Protein 9DT9 (pdb70)

Solvent-accessible surface area: 13274 Å² total; per-residue (Å²): 122,40,70,90,116,14,4,101,36,0,83,77,1,11,20,67,0,36,9,44,21,50,84,112,42,14,119,71,0,91,67,37,12,89,119,0,56,139,104,46,148,158,12,170,22,16,116,75,7,52,87,22,8,84,56,0,47,1,25,28,24,7,116,91,0,43,96,22,0,88,90,9,45,118,105,59,108,86,130,44,0,31,121,62,4,130,93,11,27,88,96,0,108,105,31,30,12,95,63,0,16,141,28,0,69,69,37,22,146,126,57,146,103,43,72,107,115,31,27,84,30,0,87,105,2,11,17,99,0,38,9,41,24,54,78,120,42,10,102,81,0,69,56,28,8,88,124,0,56,147,109,46,146,161,7,172,19,8,105,76,7,44,139,20,9,95,43,0,48,0,21,32,24,6,139,92,0,43,104,24,0,85,95,11,43,117,102,56,108,85,133,41,0,30,128,68,4,128,95,12,24,93,95,0,110,109,29,44,9,104,35,0,19,122,25,0,74,67,39,21,148,127,55,143

Structure (mmCIF, N/CA/C/O backbone):
data_9DT9
#
_entry.id   9DT9
#
_cell.length_a   41.467
_cell.length_b   60.459
_cell.length_c   51.880
_cell.angle_alpha   90.000
_cell.angle_beta   94.090
_cell.angle_gamma   90.000
#
_symmetry.space_group_name_H-M   'P 1 21 1'
#
loop_
_entity.id
_entity.type
_entity.pdbx_description
1 polymer 231_C2_TrkA
2 water water
#
loop_
_atom_site.group_PDB
_atom_site.id
_atom_site.type_symbol
_atom_site.label_atom_id
_atom_site.label_alt_id
_atom_site.label_comp_id
_atom_site.label_asym_id
_atom_site.label_entity_id
_atom_site.label_seq_id
_atom_site.pdbx_PDB_ins_code
_atom_site.Cartn_x
_atom_site.Cartn_y
_atom_site.Cartn_z
_atom_site.occupancy
_atom_site.B_iso_or_equiv
_atom_site.auth_seq_id
_atom_site.auth_comp_id
_atom_site.auth_asym_id
_atom_site.auth_atom_id
_atom_site.pdbx_PDB_model_num
ATOM 1 N N . SER A 1 2 ? 18.61448 10.99466 -12.51465 0.963 74.75227 1 SER A N 1
ATOM 2 C CA . SER A 1 2 ? 19.54494 11.49256 -11.50694 0.963 70.99090 1 SER A CA 1
ATOM 3 C C . SER A 1 2 ? 18.81838 12.01742 -10.27385 0.963 70.26858 1 SER A C 1
ATOM 4 O O . SER A 1 2 ? 18.89231 11.42461 -9.19814 0.963 65.48087 1 SER A O 1
ATOM 7 N N . GLY A 1 3 ? 18.11975 13.14191 -10.43904 1.000 65.28912 2 GLY A N 1
ATOM 8 C CA . GLY A 1 3 ? 17.48093 13.77778 -9.30058 1.000 54.88691 2 GLY A CA 1
ATOM 9 C C . GLY A 1 3 ? 16.36928 12.94671 -8.69278 1.000 55.28646 2 GLY A C 1
ATOM 10 O O . GLY A 1 3 ? 16.11844 13.02605 -7.48674 1.000 50.33469 2 GLY A O 1
ATOM 11 N N . LYS A 1 4 ? 15.69283 12.13425 -9.50879 1.000 54.75953 3 LYS A N 1
ATOM 12 C CA . LYS A 1 4 ? 14.56365 11.36344 -8.99843 1.000 54.28255 3 LYS A CA 1
ATOM 13 C C . LYS A 1 4 ? 15.03371 10.21058 -8.12321 1.000 49.47678 3 LYS A C 1
ATOM 14 O O . LYS A 1 4 ? 14.41797 9.91816 -7.09237 1.000 43.76197 3 LYS A O 1
ATOM 20 N N . GLU A 1 5 ? 16.12408 9.54730 -8.51111 0.831 51.93381 4 GLU A N 1
ATOM 21 C CA . GLU A 1 5 ? 16.63027 8.44520 -7.70201 0.831 44.37437 4 GLU A CA 1
ATOM 22 C C . GLU A 1 5 ? 17.23587 8.93721 -6.39453 0.831 42.32455 4 GLU A C 1
ATOM 23 O O . GLU A 1 5 ? 17.18458 8.22703 -5.38432 0.831 39.27451 4 GLU A O 1
ATOM 29 N N . GLU A 1 6 ? 17.80922 10.14245 -6.38785 1.000 48.76626 5 GLU A N 1
ATOM 30 C CA . GLU A 1 6 ? 18.35844 10.68225 -5.14884 1.000 46.50704 5 GLU A CA 1
ATOM 31 C C . GLU A 1 6 ? 17.26401 10.95152 -4.12595 1.000 40.70393 5 GLU A C 1
ATOM 32 O O . GLU A 1 6 ? 17.50427 10.85449 -2.91521 1.000 39.20198 5 GLU A O 1
ATOM 38 N N . ILE A 1 7 ? 16.06275 11.29311 -4.59172 1.000 40.35677 6 ILE A N 1
ATOM 39 C CA . ILE A 1 7 ? 14.93399 11.44221 -3.68291 1.000 36.51773 6 ILE A CA 1
ATOM 40 C C . ILE A 1 7 ? 14.51027 10.08450 -3.14011 1.000 37.41708 6 ILE A C 1
ATOM 41 O O . ILE A 1 7 ? 14.18072 9.94808 -1.95596 1.000 35.77337 6 ILE A O 1
ATOM 46 N N . LYS A 1 8 ? 14.52159 9.05806 -3.99369 1.000 36.97585 7 LYS A N 1
ATOM 47 C CA . LYS A 1 8 ? 14.08951 7.73066 -3.56919 1.000 39.92770 7 LYS A CA 1
ATOM 48 C C . LYS A 1 8 ? 15.06757 7.11882 -2.57363 1.000 36.84405 7 LYS A C 1
ATOM 49 O O . LYS A 1 8 ? 14.65144 6.47275 -1.60510 1.000 34.15130 7 LYS A O 1
ATOM 55 N N . GLU A 1 9 ? 16.37097 7.31002 -2.79260 1.000 39.09027 8 GLU A N 1
ATOM 56 C CA . GLU A 1 9 ? 17.35379 6.81761 -1.83254 1.000 39.66617 8 GLU A CA 1
ATOM 57 C C . GLU A 1 9 ? 17.21483 7.52327 -0.49104 1.000 35.25279 8 GLU A C 1
ATOM 58 O O . GLU A 1 9 ? 17.34436 6.89452 0.56680 1.000 37.27960 8 GLU A O 1
ATOM 64 N N . ALA A 1 10 ? 16.94570 8.82996 -0.51435 1.000 34.93030 9 ALA A N 1
ATOM 65 C CA . ALA A 1 10 ? 16.75336 9.56498 0.72963 1.000 34.47751 9 ALA A CA 1
ATOM 66 C C . ALA A 1 10 ? 15.50103 9.10628 1.46541 1.000 32.76403 9 ALA A C 1
ATOM 67 O O . ALA A 1 10 ? 15.47984 9.09978 2.70163 1.000 34.91982 9 ALA A O 1
ATOM 69 N N . ILE A 1 11 ? 14.45368 8.72339 0.73041 1.000 36.27187 10 ILE A N 1
ATOM 70 C CA . ILE A 1 11 ? 13.24017 8.21919 1.36700 1.000 35.58234 10 ILE A CA 1
ATOM 71 C C . ILE A 1 11 ? 13.52886 6.91586 2.10132 1.000 33.29785 10 ILE A C 1
ATOM 72 O O . ILE A 1 11 ? 13.14780 6.74152 3.26494 1.000 28.43929 10 ILE A O 1
ATOM 77 N N . LYS A 1 12 ? 14.20624 5.98107 1.42916 1.000 34.76456 11 LYS A N 1
ATOM 78 C CA . LYS A 1 12 ? 14.53697 4.70528 2.05770 1.000 35.24085 11 LYS A CA 1
ATOM 79 C C . LYS A 1 12 ? 15.39913 4.90514 3.29690 1.000 39.35405 11 LYS A C 1
ATOM 80 O O . LYS A 1 12 ? 15.20128 4.23229 4.31557 1.000 36.17343 11 LYS A O 1
ATOM 86 N N . LYS A 1 13 ? 16.36311 5.82702 3.22853 1.000 35.67708 12 LYS A N 1
ATOM 87 C CA . LYS A 1 13 ? 17.25753 6.04376 4.36062 1.000 38.75067 12 LYS A CA 1
ATOM 88 C C . LYS A 1 13 ? 16.50737 6.61998 5.55633 1.000 41.51901 12 LYS A C 1
ATOM 89 O O . LYS A 1 13 ? 16.79945 6.26998 6.70572 1.000 38.90073 12 LYS A O 1
ATOM 95 N N . ALA A 1 14 ? 15.53431 7.49979 5.30801 1.000 36.31924 13 ALA A N 1
ATOM 96 C CA . ALA A 1 14 ? 14.74419 8.04772 6.40598 1.000 36.54314 13 ALA A CA 1
ATOM 97 C C . ALA A 1 14 ? 13.82503 6.99006 7.00419 1.000 36.51310 13 ALA A C 1
ATOM 98 O O . ALA A 1 14 ? 13.60248 6.96726 8.22039 1.000 31.95351 13 ALA A O 1
ATOM 100 N N . VAL A 1 15 ? 13.28347 6.10527 6.16570 1.000 39.65246 14 VAL A N 1
ATOM 101 C CA . VAL A 1 15 ? 12.42339 5.03844 6.66587 1.000 37.50622 14 VAL A CA 1
ATOM 102 C C . VAL A 1 15 ? 13.22905 4.05679 7.50855 1.000 38.13455 14 VAL A C 1
ATOM 103 O O . VAL A 1 15 ? 12.74497 3.54802 8.52745 1.000 40.62242 14 VAL A O 1
ATOM 107 N N . VAL A 1 16 ? 14.47316 3.78385 7.10692 1.000 36.99321 15 VAL A N 1
ATOM 108 C CA . VAL A 1 16 ? 15.34264 2.92768 7.90964 1.000 35.98213 15 VAL A CA 1
ATOM 109 C C . VAL A 1 16 ? 15.68674 3.60621 9.23140 1.000 36.02065 15 VAL A C 1
ATOM 110 O O . VAL A 1 16 ? 15.65739 2.97573 10.29549 1.000 35.15971 15 VAL A O 1
ATOM 114 N N . ARG A 1 17 ? 16.00433 4.90279 9.19039 1.000 33.15865 16 ARG A N 1
ATOM 115 C CA . ARG A 1 17 ? 16.35849 5.61529 10.41554 1.000 35.64982 16 ARG A CA 1
ATOM 116 C C . ARG A 1 17 ? 15.17807 5.69865 11.37747 1.000 32.19181 16 ARG A C 1
ATOM 117 O O . ARG A 1 17 ? 15.35688 5.60658 12.59829 1.000 35.00292 16 ARG A O 1
ATOM 125 N N . ALA A 1 18 ? 13.96423 5.86885 10.84721 1.000 31.54094 17 ALA A N 1
ATOM 126 C CA . ALA A 1 18 ? 12.78149 5.89801 11.70045 1.000 34.71502 17 ALA A CA 1
ATOM 127 C C . ALA A 1 18 ? 12.56409 4.56565 12.40632 1.000 33.45749 17 ALA A C 1
ATOM 128 O O . ALA A 1 18 ? 12.10463 4.54134 13.55372 1.000 28.26292 17 ALA A O 1
ATOM 130 N N . ARG A 1 19 ? 12.90216 3.45344 11.75086 1.000 35.61824 18 ARG A N 1
ATOM 131 C CA . ARG A 1 19 ? 12.67834 2.14324 12.35257 1.000 35.30467 18 ARG A CA 1
ATOM 132 C C . ARG A 1 19 ? 13.73731 1.80211 13.39603 1.000 33.53059 18 ARG A C 1
ATOM 133 O O . ARG A 1 19 ? 13.41580 1.22509 14.44140 1.000 40.07174 18 ARG A O 1
ATOM 141 N N . VAL A 1 20 ? 14.99907 2.14829 13.13869 1.000 36.04035 19 VAL A N 1
ATOM 142 C CA . VAL A 1 20 ? 16.06177 1.74282 14.05317 1.000 32.57352 19 VAL A CA 1
ATOM 143 C C . VAL A 1 20 ? 16.15589 2.68176 15.25157 1.000 34.00597 19 VAL A C 1
ATOM 144 O O . VAL A 1 20 ? 16.60024 2.26973 16.32909 1.000 37.85579 19 VAL A O 1
ATOM 148 N N . THR A 1 21 ? 15.74555 3.94013 15.10016 1.000 32.79717 20 THR A N 1
ATOM 149 C CA . THR A 1 21 ? 15.80391 4.89832 16.19705 1.000 35.58879 20 THR A CA 1
ATOM 150 C C . THR A 1 21 ? 14.47775 5.06849 16.92113 1.000 33.98668 20 THR A C 1
ATOM 151 O O . THR A 1 21 ? 14.47637 5.37607 18.11715 1.000 38.99137 20 THR A O 1
ATOM 155 N N . GLY A 1 22 ? 13.35507 4.87595 16.23249 1.000 34.03804 21 GLY A N 1
ATOM 156 C CA . GLY A 1 22 ? 12.06426 5.16905 16.81910 1.000 35.31517 21 GLY A CA 1
ATOM 157 C C . GLY A 1 22 ? 11.71788 6.63747 16.88047 1.000 37.16434 21 GLY A C 1
ATOM 158 O O . GLY A 1 22 ? 10.72391 6.99907 17.51669 1.000 37.09753 21 GLY A O 1
ATOM 159 N N . ASP A 1 23 ? 12.50738 7.49555 16.23645 1.000 41.18231 22 ASP A N 1
ATOM 160 C CA . ASP A 1 23 ? 12.26997 8.93350 16.26026 1.000 35.09890 22 ASP A CA 1
ATOM 161 C C . ASP A 1 23 ? 11.31668 9.30653 15.13552 1.000 40.05401 22 ASP A C 1
ATOM 162 O O . ASP A 1 23 ? 11.63095 9.06091 13.96293 1.000 41.51439 22 ASP A O 1
ATOM 167 N N . PRO A 1 24 ? 10.15257 9.89886 15.43146 1.000 43.29070 23 PRO A N 1
ATOM 168 C CA . PRO A 1 24 ? 9.21245 10.25542 14.35738 1.000 42.20986 23 PRO A CA 1
ATOM 169 C C . PRO A 1 24 ? 9.69561 11.38156 13.45543 1.000 36.95769 23 PRO A C 1
ATOM 170 O O . PRO A 1 24 ? 9.03907 11.65209 12.44084 1.000 37.63753 23 PRO A O 1
ATOM 174 N N . LYS A 1 25 ? 10.81101 12.04357 13.78197 1.000 40.57771 24 LYS A N 1
ATOM 175 C CA . LYS A 1 25 ? 11.30991 13.11143 12.91903 1.000 40.81865 24 LYS A CA 1
ATOM 176 C C . LYS A 1 25 ? 11.78625 12.57161 11.57518 1.000 40.66034 24 LYS A C 1
ATOM 177 O O . LYS A 1 25 ? 11.75517 13.29433 10.57201 1.000 34.41947 24 LYS A O 1
ATOM 183 N N . TYR A 1 26 ? 12.23115 11.31383 11.53179 1.000 34.73439 25 TYR A N 1
ATOM 184 C CA . TYR A 1 26 ? 12.58551 10.70540 10.25634 1.000 36.43059 25 TYR A CA 1
ATOM 185 C C . TYR A 1 26 ? 11.34685 10.34478 9.44818 1.000 38.72610 25 TYR A C 1
ATOM 186 O O . TYR A 1 26 ? 11.39967 10.32993 8.21331 1.000 41.02825 25 TYR A O 1
ATOM 195 N N . LEU A 1 27 ? 10.22917 10.06520 10.12274 1.000 35.53204 26 LEU A N 1
ATOM 196 C CA . LEU A 1 27 ? 8.97962 9.80300 9.41719 1.000 35.43774 26 LEU A CA 1
ATOM 197 C C . LEU A 1 27 ? 8.47120 11.06104 8.72175 1.000 37.08129 26 LEU A C 1
ATOM 198 O O . LEU A 1 27 ? 8.07488 11.01785 7.55125 1.000 43.19063 26 LEU A O 1
ATOM 203 N N . GLU A 1 28 ? 8.47590 12.19640 9.42594 0.797 36.16889 27 GLU A N 1
ATOM 204 C CA . GLU A 1 28 ? 8.05186 13.44082 8.79273 0.797 38.13814 27 GLU A CA 1
ATOM 205 C C . GLU A 1 28 ? 9.04211 13.88220 7.72287 0.797 35.22668 27 GLU A C 1
ATOM 206 O O . GLU A 1 28 ? 8.65899 14.57343 6.77210 0.797 37.02594 27 GLU A O 1
ATOM 212 N N . GLU A 1 29 ? 10.31135 13.48855 7.85396 1.000 34.32852 28 GLU A N 1
ATOM 213 C CA . GLU A 1 29 ? 11.26922 13.72194 6.77916 1.000 36.75605 28 GLU A CA 1
ATOM 214 C C . GLU A 1 29 ? 10.93219 12.88118 5.55426 1.000 32.23100 28 GLU A C 1
ATOM 215 O O . GLU A 1 29 ? 11.03853 13.35747 4.41829 1.000 31.20575 28 GLU A O 1
ATOM 221 N N . ALA A 1 30 ? 10.51940 11.62823 5.76560 1.000 35.13175 29 ALA A N 1
ATOM 222 C CA . ALA A 1 30 ? 10.16700 10.76566 4.64289 1.000 32.83500 29 ALA A CA 1
ATOM 223 C C . ALA A 1 30 ? 8.91540 11.26436 3.93098 1.000 33.15686 29 ALA A C 1
ATOM 224 O O . ALA A 1 30 ? 8.81472 11.16678 2.70226 1.000 31.81398 29 ALA A O 1
ATOM 226 N N . LYS A 1 31 ? 7.94958 11.79892 4.68313 1.000 30.40527 30 LYS A N 1
ATOM 227 C CA . LYS A 1 31 ? 6.74353 12.33381 4.05827 1.000 32.46548 30 LYS A CA 1
ATOM 228 C C . LYS A 1 31 ? 7.05989 13.55571 3.20523 1.000 34.69927 30 LYS A C 1
ATOM 229 O O . LYS A 1 31 ? 6.47929 13.73497 2.12830 1.000 35.13267 30 LYS A O 1
ATOM 235 N N . ALA A 1 32 ? 7.97875 14.40592 3.66831 1.000 31.78468 31 ALA A N 1
ATOM 236 C CA . ALA A 1 32 ? 8.34524 15.58814 2.89477 1.000 34.34632 31 ALA A CA 1
ATOM 237 C C . ALA A 1 32 ? 9.04722 15.20398 1.59842 1.000 37.75511 31 ALA A C 1
ATOM 238 O O . ALA A 1 32 ? 8.80776 15.81591 0.55042 1.000 34.04250 31 ALA A O 1
ATOM 240 N N . LEU A 1 33 ? 9.91312 14.18831 1.64865 1.000 37.40120 32 LEU A N 1
ATOM 241 C CA . LEU A 1 33 ? 10.61732 13.75527 0.44570 1.000 35.02437 32 LEU A CA 1
ATOM 242 C C . LEU A 1 33 ? 9.66719 13.09292 -0.54334 1.000 34.84067 32 LEU A C 1
ATOM 243 O O . LEU A 1 33 ? 9.80594 13.26907 -1.75917 1.000 38.67334 32 LEU A O 1
ATOM 248 N N . LEU A 1 34 ? 8.69586 12.32783 -0.04205 1.000 37.46008 33 LEU A N 1
ATOM 249 C CA . LEU A 1 34 ? 7.71088 11.71334 -0.92632 1.000 36.21382 33 LEU A CA 1
ATOM 250 C C . LEU A 1 34 ? 6.84264 12.76817 -1.60052 1.000 38.54895 33 LEU A C 1
ATOM 251 O O . LEU A 1 34 ? 6.47814 12.62595 -2.77439 1.000 38.29208 33 LEU A O 1
ATOM 256 N N . GLU A 1 35 ? 6.50507 13.83841 -0.87554 0.890 32.29057 34 GLU A N 1
ATOM 257 C CA . GLU A 1 35 ? 5.71608 14.90965 -1.47294 0.890 41.42252 34 GLU A CA 1
ATOM 258 C C . GLU A 1 35 ? 6.48635 15.61866 -2.57902 0.890 37.40247 34 GLU A C 1
ATOM 259 O O . GLU A 1 35 ? 5.88594 16.06391 -3.56311 0.890 36.51540 34 GLU A O 1
ATOM 265 N N . LYS A 1 36 ? 7.80904 15.73299 -2.43736 1.000 38.62967 35 LYS A N 1
ATOM 266 C CA . LYS A 1 36 ? 8.62223 16.27851 -3.51819 1.000 42.73481 35 LYS A CA 1
ATOM 267 C C . LYS A 1 36 ? 8.67026 15.33132 -4.71104 1.000 38.83476 35 LYS A C 1
ATOM 268 O O . LYS A 1 36 ? 8.76966 15.78335 -5.85756 1.000 38.99103 35 LYS A O 1
ATOM 274 N N . LEU A 1 37 ? 8.59587 14.02068 -4.46469 1.000 40.77923 36 LEU A N 1
ATOM 275 C CA . LEU A 1 37 ? 8.59293 13.05992 -5.56361 1.000 36.20138 36 LEU A CA 1
ATOM 276 C C . LEU A 1 37 ? 7.30881 13.15368 -6.37999 1.000 36.48305 36 LEU A C 1
ATOM 277 O O . LEU A 1 37 ? 7.35227 13.15393 -7.61601 1.000 38.18938 36 LEU A O 1
ATOM 282 N N . LYS A 1 38 ? 6.15834 13.24354 -5.70619 1.000 39.57813 37 LYS A N 1
ATOM 283 C CA . LYS A 1 38 ? 4.87994 13.28773 -6.41131 1.000 39.31863 37 LYS A CA 1
ATOM 284 C C . LYS A 1 38 ? 4.76170 14.53272 -7.28112 1.000 50.40938 37 LYS A C 1
ATOM 285 O O . LYS A 1 38 ? 4.22818 14.47191 -8.39521 1.000 53.66476 37 LYS A O 1
ATOM 291 N N . GLU A 1 39 ? 5.23805 15.67617 -6.78539 1.000 53.84697 38 GLU A N 1
ATOM 292 C CA . GLU A 1 39 ? 5.19038 16.89248 -7.58906 1.000 56.12025 38 GLU A CA 1
ATOM 293 C C . GLU A 1 39 ? 6.18295 16.83749 -8.74223 1.000 52.25411 38 GLU A C 1
ATOM 294 O O . GLU A 1 39 ? 5.94660 17.44619 -9.79124 1.000 57.47965 38 GLU A O 1
ATOM 300 N N . LEU A 1 40 ? 7.28845 16.11046 -8.57232 1.000 49.60656 39 LEU A N 1
ATOM 301 C CA . LEU A 1 40 ? 8.22378 15.92164 -9.67511 1.000 45.28430 39 LEU A CA 1
ATOM 302 C C . LEU A 1 40 ? 7.63218 15.00940 -10.74244 1.000 43.24870 39 LEU A C 1
ATOM 303 O O . LEU A 1 40 ? 7.72473 15.30224 -11.93929 1.000 49.29707 39 LEU A O 1
ATOM 308 N N . ASP A 1 41 ? 7.01013 13.90525 -10.32710 1.000 46.86318 40 ASP A N 1
ATOM 309 C CA . ASP A 1 41 ? 6.38929 12.97019 -11.26355 1.000 47.71374 40 ASP A CA 1
ATOM 310 C C . ASP A 1 41 ? 5.23397 12.28690 -10.52987 1.000 46.97821 40 ASP A C 1
ATOM 311 O O . ASP A 1 41 ? 5.46307 11.40381 -9.69980 1.000 45.69467 40 ASP A O 1
ATOM 316 N N . GLU A 1 42 ? 4.00596 12.70645 -10.84649 1.000 41.97719 41 GLU A N 1
ATOM 317 C CA . GLU A 1 42 ? 2.83091 12.10321 -10.22073 1.000 50.34241 41 GLU A CA 1
ATOM 318 C C . GLU A 1 42 ? 2.74594 10.61270 -10.51685 1.000 44.61645 41 GLU A C 1
ATOM 319 O O . GLU A 1 42 ? 2.34325 9.82240 -9.65479 1.000 49.08588 41 GLU A O 1
ATOM 325 N N . GLU A 1 43 ? 3.10989 10.21191 -11.73464 1.000 53.72372 42 GLU A N 1
ATOM 326 C CA . GLU A 1 43 ? 2.93509 8.84718 -12.20950 1.000 52.75179 42 GLU A CA 1
ATOM 327 C C . GLU A 1 43 ? 4.14647 7.96102 -11.93760 1.000 47.26153 42 GLU A C 1
ATOM 328 O O . GLU A 1 43 ? 4.29862 6.92204 -12.59152 1.000 51.71878 42 GLU A O 1
ATOM 334 N N . ASP A 1 44 ? 5.01081 8.34551 -11.00104 1.000 42.78290 43 ASP A N 1
ATOM 335 C CA . ASP A 1 44 ? 6.20265 7.55323 -10.72867 1.000 46.17020 43 ASP A CA 1
ATOM 336 C C . ASP A 1 44 ? 5.81830 6.18275 -10.18350 1.000 43.80097 43 ASP A C 1
ATOM 337 O O . ASP A 1 44 ? 4.95527 6.06102 -9.30930 1.000 38.64653 43 ASP A O 1
ATOM 342 N N . LYS A 1 45 ? 6.47710 5.14429 -10.70536 1.000 41.77480 44 LYS A N 1
ATOM 343 C CA . LYS A 1 45 ? 6.09062 3.77130 -10.39831 1.000 42.36340 44 LYS A CA 1
ATOM 344 C C . LYS A 1 45 ? 6.34281 3.39305 -8.94314 1.000 43.88434 44 LYS A C 1
ATOM 345 O O . LYS A 1 45 ? 5.79786 2.38633 -8.47698 1.000 46.72854 44 LYS A O 1
ATOM 351 N N . ASP A 1 46 ? 7.14211 4.17018 -8.21552 1.000 40.71451 45 ASP A N 1
ATOM 352 C CA . ASP A 1 46 ? 7.49301 3.85366 -6.83809 1.000 38.02938 45 ASP A CA 1
ATOM 353 C C . ASP A 1 46 ? 6.72518 4.68045 -5.81459 1.000 41.74414 45 ASP A C 1
ATOM 354 O O . ASP A 1 46 ? 6.94372 4.50327 -4.61092 1.000 34.37373 45 ASP A O 1
ATOM 359 N N . VAL A 1 47 ? 5.83310 5.57134 -6.25819 1.000 42.70022 46 VAL A N 1
ATOM 360 C CA . VAL A 1 47 ? 5.07420 6.40027 -5.32298 1.000 41.39469 46 VAL A CA 1
ATOM 361 C C . VAL A 1 47 ? 4.23452 5.52637 -4.39870 1.000 36.85294 46 VAL A C 1
ATOM 362 O O . VAL A 1 47 ? 4.20885 5.72472 -3.17882 1.000 34.90389 46 VAL A O 1
ATOM 366 N N . GLU A 1 48 ? 3.54397 4.53828 -4.96979 1.000 40.21329 47 GLU A N 1
ATOM 367 C CA . GLU A 1 48 ? 2.67604 3.68181 -4.16694 1.000 42.02888 47 GLU A CA 1
ATOM 368 C C . GLU A 1 48 ? 3.47152 2.90113 -3.12760 1.000 38.44194 47 GLU A C 1
ATOM 369 O O . GLU A 1 48 ? 3.04274 2.77638 -1.97407 1.000 35.70976 47 GLU A O 1
ATOM 375 N N . LYS A 1 49 ? 4.63952 2.38028 -3.51321 1.000 36.91470 48 LYS A N 1
ATOM 376 C CA . LYS A 1 49 ? 5.45545 1.60419 -2.58259 1.000 37.01994 48 LYS A CA 1
ATOM 377 C C . LYS A 1 49 ? 5.87859 2.44519 -1.38392 1.000 32.54075 48 LYS A C 1
ATOM 378 O O . LYS A 1 49 ? 5.76681 2.00844 -0.23214 1.000 33.04661 48 LYS A O 1
ATOM 384 N N . PHE A 1 50 ? 6.37109 3.65931 -1.63756 1.000 33.44632 49 PHE A N 1
ATOM 385 C CA . PHE A 1 50 ? 6.82120 4.51754 -0.54774 1.000 33.84884 49 PHE A CA 1
ATOM 386 C C . PHE A 1 50 ? 5.66241 4.97666 0.32838 1.000 29.42610 49 PHE A C 1
ATOM 387 O O . PHE A 1 50 ? 5.84318 5.17110 1.53549 1.000 29.61647 49 PHE A O 1
ATOM 395 N N . GLU A 1 51 ? 4.47405 5.15738 -0.25445 1.000 27.14834 50 GLU A N 1
ATOM 396 C CA . GLU A 1 51 ? 3.30775 5.52597 0.54214 1.000 30.94698 50 GLU A CA 1
ATOM 397 C C . GLU A 1 51 ? 2.96133 4.43909 1.55175 1.000 31.06622 50 GLU A C 1
ATOM 398 O O . GLU A 1 51 ? 2.63991 4.73508 2.70846 1.000 31.00550 50 GLU A O 1
ATOM 404 N N . LYS A 1 52 ? 3.01789 3.17330 1.13148 1.000 31.73331 51 LYS A N 1
ATOM 405 C CA . LYS A 1 52 ? 2.71081 2.07855 2.04521 1.000 33.24351 51 LYS A CA 1
ATOM 406 C C . LYS A 1 52 ? 3.76456 1.96187 3.13866 1.000 36.06789 51 LYS A C 1
ATOM 407 O O . LYS A 1 52 ? 3.42742 1.78568 4.31531 1.000 36.39510 51 LYS A O 1
ATOM 413 N N . ALA A 1 53 ? 5.04479 2.07003 2.77015 1.000 32.31144 52 ALA A N 1
ATOM 414 C CA . ALA A 1 53 ? 6.11516 1.95546 3.75587 1.000 31.30944 52 ALA A CA 1
ATOM 415 C C . ALA A 1 53 ? 6.01009 3.03992 4.82207 1.000 26.77690 52 ALA A C 1
ATOM 416 O O . ALA A 1 53 ? 6.29378 2.79190 5.99996 1.000 22.38502 52 ALA A O 1
ATOM 418 N N . ILE A 1 54 ? 5.59991 4.24861 4.43022 1.000 26.51170 53 ILE A N 1
ATOM 419 C CA . ILE A 1 54 ? 5.48833 5.34053 5.39329 1.000 31.28314 53 ILE A CA 1
ATOM 420 C C . ILE A 1 54 ? 4.32901 5.09378 6.35373 1.000 30.72299 53 ILE A C 1
ATOM 421 O O . ILE A 1 54 ? 4.43579 5.35771 7.55839 1.000 25.61025 53 ILE A O 1
ATOM 426 N N . LYS A 1 55 ? 3.20648 4.58337 5.84062 1.000 30.28156 54 LYS A N 1
ATOM 427 C CA . LYS A 1 55 ? 2.12035 4.15808 6.71750 1.000 35.39442 54 LYS A CA 1
ATOM 428 C C . LYS A 1 55 ? 2.56716 3.03131 7.64042 1.000 30.95569 54 LYS A C 1
ATOM 429 O O . LYS A 1 55 ? 2.23751 3.02876 8.83177 1.000 30.37823 54 LYS A O 1
ATOM 435 N N . GLN A 1 56 ? 3.31924 2.06561 7.10495 0.926 31.25422 55 GLN A N 1
ATOM 436 C CA . GLN A 1 56 ? 3.79527 0.94566 7.91291 0.926 32.49202 55 GLN A CA 1
ATOM 437 C C . GLN A 1 56 ? 4.61087 1.42989 9.10466 0.926 29.98327 55 GLN A C 1
ATOM 438 O O . GLN A 1 56 ? 4.38866 0.99590 10.24068 0.926 30.37372 55 GLN A O 1
ATOM 444 N N . VAL A 1 57 ? 5.56656 2.33009 8.86069 1.000 30.47084 56 VAL A N 1
ATOM 445 C CA . VAL A 1 57 ? 6.39232 2.85866 9.94392 1.000 30.04464 56 VAL A CA 1
ATOM 446 C C . VAL A 1 57 ? 5.53073 3.58903 10.96480 1.000 32.49918 56 VAL A C 1
ATOM 447 O O . VAL A 1 57 ? 5.73431 3.46030 12.17917 1.000 30.13836 56 VAL A O 1
ATOM 451 N N . GLU A 1 58 ? 4.54869 4.35896 10.49050 1.000 34.97106 57 GLU A N 1
ATOM 452 C CA . GLU A 1 58 ? 3.69862 5.11571 11.40326 1.000 34.49282 57 GLU A CA 1
ATOM 453 C C . GLU A 1 58 ? 2.88843 4.18460 12.29732 1.000 32.70235 57 GLU A C 1
ATOM 454 O O . GLU A 1 58 ? 2.71566 4.45217 13.49193 1.000 30.62891 57 GLU A O 1
ATOM 460 N N . ALA A 1 59 ? 2.39265 3.07906 11.73835 1.000 28.31584 58 ALA A N 1
ATOM 461 C CA . ALA A 1 59 ? 1.68100 2.09910 12.55138 1.000 35.14049 58 ALA A CA 1
ATOM 462 C C . ALA A 1 59 ? 2.61436 1.43387 13.55629 1.000 32.06758 58 ALA A C 1
ATOM 463 O O . ALA A 1 59 ? 2.23795 1.21954 14.71456 1.000 31.96795 58 ALA A O 1
ATOM 465 N N . GLU A 1 60 ? 3.84036 1.11366 13.13439 1.000 34.13566 59 GLU A N 1
ATOM 466 C CA . GLU A 1 60 ? 4.78538 0.44431 14.02420 1.000 36.11199 59 GLU A CA 1
ATOM 467 C C . GLU A 1 60 ? 5.14353 1.31780 15.21939 1.000 30.50660 59 GLU A C 1
ATOM 468 O O . GLU A 1 60 ? 5.20716 0.83168 16.35430 1.000 32.97493 59 GLU A O 1
ATOM 474 N N . LEU A 1 61 ? 5.38730 2.60916 14.98566 1.000 31.76334 60 LEU A N 1
ATOM 475 C CA . LEU A 1 61 ? 5.73509 3.50117 16.08635 1.000 30.82722 60 LEU A CA 1
ATOM 476 C C . LEU A 1 61 ? 4.57148 3.66344 17.05676 1.000 33.73265 60 LEU A C 1
ATOM 477 O O . LEU A 1 61 ? 4.76912 3.65304 18.27751 1.000 36.68978 60 LEU A O 1
ATOM 482 N N . THR A 1 62 ? 3.35340 3.82719 16.53393 1.000 30.93529 61 THR A N 1
ATOM 483 C CA . THR A 1 62 ? 2.18241 3.92535 17.40052 1.000 31.28310 61 THR A CA 1
ATOM 484 C C . THR A 1 62 ? 1.94853 2.62201 18.15516 1.000 32.34396 61 THR A C 1
ATOM 485 O O . THR A 1 62 ? 1.62360 2.63755 19.34881 1.000 33.67687 61 THR A O 1
ATOM 489 N N . LEU A 1 63 ? 2.12229 1.48502 17.47697 1.000 29.62893 62 LEU A N 1
ATOM 490 C CA . LEU A 1 63 ? 1.93874 0.19003 18.12413 1.000 33.52328 62 LEU A CA 1
ATOM 491 C C . LEU A 1 63 ? 2.91829 0.00993 19.27641 1.000 32.68253 62 LEU A C 1
ATOM 492 O O . LEU A 1 63 ? 2.53859 -0.43745 20.36473 1.000 29.50555 62 LEU A O 1
ATOM 497 N N . LYS A 1 64 ? 4.18738 0.36286 19.05450 1.000 27.11617 63 LYS A N 1
ATOM 498 C CA . LYS A 1 64 ? 5.18566 0.24683 20.11266 1.000 29.46600 63 LYS A CA 1
ATOM 499 C C . LYS A 1 64 ? 4.83177 1.12567 21.30540 1.000 34.07326 63 LYS A C 1
ATOM 500 O O . LYS A 1 64 ? 4.94740 0.69545 22.45928 1.000 32.58912 63 LYS A O 1
ATOM 506 N N . GLU A 1 65 ? 4.40522 2.36451 21.04744 1.000 27.17453 64 GLU A N 1
ATOM 507 C CA . GLU A 1 65 ? 4.01064 3.24751 22.13892 1.000 35.77446 64 GLU A CA 1
ATOM 508 C C . GLU A 1 65 ? 2.75554 2.73468 22.83447 1.000 34.35971 64 GLU A C 1
ATOM 509 O O . GLU A 1 65 ? 2.63826 2.82648 24.06123 1.000 34.42412 64 GLU A O 1
ATOM 515 N N . ALA A 1 66 ? 1.80939 2.18793 22.06684 1.000 30.63714 65 ALA A N 1
ATOM 516 C CA . ALA A 1 66 ? 0.59051 1.65099 22.66182 1.000 31.16205 65 ALA A CA 1
ATOM 517 C C . ALA A 1 66 ? 0.89293 0.47324 23.57782 1.000 37.04702 65 ALA A C 1
ATOM 518 O O . ALA A 1 66 ? 0.32779 0.36817 24.67278 1.000 36.23739 65 ALA A O 1
ATOM 520 N N . LYS A 1 67 ? 1.78002 -0.42551 23.14489 1.000 35.94995 66 LYS A N 1
ATOM 521 C CA . LYS A 1 67 ? 2.09776 -1.59839 23.95166 1.000 40.18958 66 LYS A CA 1
ATOM 522 C C . LYS A 1 67 ? 2.73283 -1.20373 25.27790 1.000 42.37807 66 LYS A C 1
ATOM 523 O O . LYS A 1 67 ? 2.47916 -1.83798 26.30808 1.000 38.10426 66 LYS A O 1
ATOM 529 N N . GLU A 1 68 ? 3.55516 -0.15313 25.27529 1.000 38.28527 67 GLU A N 1
ATOM 530 C CA . GLU A 1 68 ? 4.24365 0.24829 26.49633 1.000 39.83298 67 GLU A CA 1
ATOM 531 C C . GLU A 1 68 ? 3.30110 0.94885 27.47013 1.000 39.62774 67 GLU A C 1
ATOM 532 O O . GLU A 1 68 ? 3.42793 0.78013 28.68816 1.000 34.43371 67 GLU A O 1
ATOM 538 N N . VAL A 1 69 ? 2.34978 1.73054 26.95736 1.000 38.46185 68 VAL A N 1
ATOM 539 C CA . VAL A 1 69 ? 1.46278 2.49009 27.83489 1.000 45.11329 68 VAL A CA 1
ATOM 540 C C . VAL A 1 69 ? 0.42601 1.57412 28.47448 1.000 42.01835 68 VAL A C 1
ATOM 541 O O . VAL A 1 69 ? 0.21639 1.60236 29.69277 1.000 38.50955 68 VAL A O 1
ATOM 545 N N . VAL A 1 70 ? -0.23887 0.74892 27.66369 1.000 41.14997 69 VAL A N 1
ATOM 546 C CA . VAL A 1 70 ? -1.32384 -0.07938 28.18014 1.000 38.28766 69 VAL A CA 1
ATOM 547 C C . VAL A 1 70 ? -0.78624 -1.14945 29.12325 1.000 44.05506 69 VAL A C 1
ATOM 548 O O . VAL A 1 70 ? -1.40875 -1.46373 30.14524 1.000 46.44398 69 VAL A O 1
ATOM 552 N N . LYS A 1 71 ? 0.37525 -1.72450 28.80227 1.000 47.35978 70 LYS A N 1
ATOM 553 C CA . LYS A 1 71 ? 0.96047 -2.73523 29.67816 1.000 45.84058 70 LYS A CA 1
ATOM 554 C C . LYS A 1 71 ? 1.32854 -2.14343 31.03304 1.000 44.34199 70 LYS A C 1
ATOM 555 O O . LYS A 1 71 ? 1.13592 -2.78482 32.07195 1.000 42.08709 70 LYS A O 1
ATOM 561 N N . ARG A 1 72 ? 1.84935 -0.91493 31.04436 1.000 42.22495 71 ARG A N 1
ATOM 562 C CA . ARG A 1 72 ? 2.24386 -0.29805 32.30570 1.000 45.73778 71 ARG A CA 1
ATOM 563 C C . ARG A 1 72 ? 1.02964 0.05946 33.15412 1.000 48.28842 71 ARG A C 1
ATOM 564 O O . ARG A 1 72 ? 1.01988 -0.18682 34.36623 1.000 47.42517 71 ARG A O 1
ATOM 572 N N . LEU A 1 73 ? -0.00555 0.63591 32.53634 1.000 46.15582 72 LEU A N 1
ATOM 573 C CA . LEU A 1 73 ? -1.18229 1.04228 33.29742 1.000 50.25414 72 LEU A CA 1
ATOM 574 C C . LEU A 1 73 ? -1.91446 -0.15867 33.88437 1.000 50.32328 72 LEU A C 1
ATOM 575 O O . LEU A 1 73 ? -2.46834 -0.06662 34.98578 1.000 50.20815 72 LEU A O 1
ATOM 580 N N . PHE A 1 74 ? -1.92847 -1.28821 33.17289 1.000 47.34493 73 PHE A N 1
ATOM 581 C CA . PHE A 1 74 ? -2.49942 -2.50449 33.74200 1.000 51.87527 73 PHE A CA 1
ATOM 582 C C . PHE A 1 74 ? -1.61954 -3.06825 34.85151 1.000 51.40397 73 PHE A C 1
ATOM 583 O O . PHE A 1 74 ? -2.13375 -3.64076 35.81964 1.000 55.10867 73 PHE A O 1
ATOM 591 N N . GLU A 1 75 ? -0.29837 -2.91213 34.73332 1.000 48.26095 74 GLU A N 1
ATOM 592 C CA . GLU A 1 75 ? 0.60107 -3.41658 35.76551 1.000 51.27744 74 GLU A CA 1
ATOM 593 C C . GLU A 1 75 ? 0.48292 -2.60560 37.04785 1.000 54.97212 74 GLU A C 1
ATOM 594 O O . GLU A 1 75 ? 0.55827 -3.16228 38.14870 1.000 51.35607 74 GLU A O 1
ATOM 600 N N . GLU A 1 76 ? 0.29780 -1.29167 36.92809 1.000 52.78711 75 GLU A N 1
ATOM 601 C CA . GLU A 1 76 ? 0.24950 -0.40057 38.07752 1.000 53.96942 75 GLU A CA 1
ATOM 602 C C . GLU A 1 76 ? -1.14538 -0.29746 38.68734 1.000 55.15298 75 GLU A C 1
ATOM 603 O O . GLU A 1 76 ? -1.41956 0.65308 39.42893 1.000 56.95722 75 GLU A O 1
ATOM 609 N N . GLY A 1 77 ? -2.02550 -1.24862 38.39356 1.000 64.84060 76 GLY A N 1
ATOM 610 C CA . GLY A 1 77 ? -3.34317 -1.27590 39.00506 1.000 66.75690 76 GLY A CA 1
ATOM 611 C C . GLY A 1 77 ? -4.27991 -0.17730 38.55181 1.000 68.88327 76 GLY A C 1
ATOM 612 O O . GLY A 1 77 ? -5.05453 0.34420 39.36465 1.000 73.02172 76 GLY A O 1
ATOM 613 N N . ARG A 1 78 ? -4.23499 0.18550 37.27157 1.000 58.69593 77 ARG A N 1
ATOM 614 C CA . ARG A 1 78 ? -5.10616 1.21370 36.70191 1.000 56.66113 77 ARG A CA 1
ATOM 615 C C . ARG A 1 78 ? -5.83843 0.63258 35.49871 1.000 46.95547 77 ARG A C 1
ATOM 616 O O . ARG A 1 78 ? -5.56422 0.99798 34.34944 1.000 46.48448 77 ARG A O 1
ATOM 624 N N . PRO A 1 79 ? -6.79311 -0.27505 35.73259 1.000 51.59279 78 PRO A N 1
ATOM 625 C CA . PRO A 1 79 ? -7.44305 -0.94754 34.59432 1.000 52.70810 78 PRO A CA 1
ATOM 626 C C . PRO A 1 79 ? -8.28531 -0.01379 33.74561 1.000 49.21851 78 PRO A C 1
ATOM 627 O O . PRO A 1 79 ? -8.34106 -0.17975 32.52043 1.000 48.51522 78 PRO A O 1
ATOM 631 N N . GLU A 1 80 ? -8.94696 0.96719 34.36209 1.000 49.12121 79 GLU A N 1
ATOM 632 C CA . GLU A 1 80 ? -9.80609 1.86605 33.59919 1.000 49.58726 79 GLU A CA 1
ATOM 633 C C . GLU A 1 80 ? -8.98351 2.82550 32.74723 1.000 45.67725 79 GLU A C 1
ATOM 634 O O . GLU A 1 80 ? -9.36116 3.13456 31.61050 1.000 45.55787 79 GLU A O 1
ATOM 640 N N . ASP A 1 81 ? -7.85467 3.30536 33.27657 1.000 44.71056 80 ASP A N 1
ATOM 641 C CA . ASP A 1 81 ? -6.97677 4.16287 32.48539 1.000 41.19016 80 ASP A CA 1
ATOM 642 C C . ASP A 1 81 ? -6.32572 3.38326 31.35004 1.000 40.33790 80 ASP A C 1
ATOM 643 O O . ASP A 1 81 ? -6.11483 3.92333 30.25801 1.000 41.90414 80 ASP A O 1
ATOM 648 N N . ALA A 1 82 ? -6.00099 2.11137 31.58992 1.000 43.45870 81 ALA A N 1
ATOM 649 C CA . ALA A 1 82 ? -5.37559 1.29223 30.55678 1.000 43.09094 81 ALA A CA 1
ATOM 650 C C . ALA A 1 82 ? -6.32993 1.04756 29.39505 1.000 44.17430 81 ALA A C 1
ATOM 651 O O . ALA A 1 82 ? -5.95227 1.19283 28.22571 1.000 43.22769 81 ALA A O 1
ATOM 653 N N . ALA A 1 83 ? -7.57623 0.67758 29.70127 1.000 40.89630 82 ALA A N 1
ATOM 654 C CA . ALA A 1 83 ? -8.54976 0.40264 28.64910 1.000 38.53103 82 ALA A CA 1
ATOM 655 C C . ALA A 1 83 ? -8.86078 1.65465 27.84094 1.000 33.36662 82 ALA A C 1
ATOM 656 O O . ALA A 1 83 ? -9.05914 1.58249 26.62234 1.000 35.77147 82 ALA A O 1
ATOM 658 N N . ARG A 1 84 ? -8.90922 2.81426 28.50066 1.000 40.00137 83 ARG A N 1
ATOM 659 C CA . ARG A 1 84 ? -9.17695 4.05595 27.78068 1.000 39.00209 83 ARG A CA 1
ATOM 660 C C . ARG A 1 84 ? -8.05920 4.36992 26.79430 1.000 35.31465 83 ARG A C 1
ATOM 661 O O . ARG A 1 84 ? -8.32094 4.75819 25.64929 1.000 37.30822 83 ARG A O 1
ATOM 669 N N . GLU A 1 85 ? -6.80460 4.20649 27.22055 1.000 33.61959 84 GLU A N 1
ATOM 670 C CA . GLU A 1 85 ? -5.68343 4.41061 26.30952 1.000 37.60124 84 GLU A CA 1
ATOM 671 C C . GLU A 1 85 ? -5.68617 3.37541 25.19192 1.000 36.38686 84 GLU A C 1
ATOM 672 O O . GLU A 1 85 ? -5.36708 3.69607 24.04128 1.000 31.22423 84 GLU A O 1
ATOM 678 N N . ALA A 1 86 ? -6.05324 2.13084 25.50990 1.000 32.60926 85 ALA A N 1
ATOM 679 C CA . ALA A 1 86 ? -6.06636 1.08087 24.49644 1.000 35.08693 85 ALA A CA 1
ATOM 680 C C . ALA A 1 86 ? -7.08459 1.37846 23.40274 1.000 35.02995 85 ALA A C 1
ATOM 681 O O . ALA A 1 86 ? -6.82633 1.12735 22.21962 1.000 32.35936 85 ALA A O 1
ATOM 683 N N . PHE A 1 87 ? -8.24894 1.91515 23.77740 1.000 32.94275 86 PHE A N 1
ATOM 684 C CA . PHE A 1 87 ? -9.25689 2.25570 22.77843 1.000 32.67092 86 PHE A CA 1
ATOM 685 C C . PHE A 1 87 ? -8.77554 3.38101 21.87122 1.000 34.72333 86 PHE A C 1
ATOM 686 O O . PHE A 1 87 ? -9.01670 3.35349 20.65878 1.000 32.43598 86 PHE A O 1
ATOM 694 N N . GLU A 1 88 ? -8.09334 4.37965 22.43798 1.000 34.31009 87 GLU A N 1
ATOM 695 C CA . GLU A 1 88 ? -7.61582 5.49391 21.62485 1.000 35.30453 87 GLU A CA 1
ATOM 696 C C . GLU A 1 88 ? -6.48528 5.06192 20.70102 1.000 32.09496 87 GLU A C 1
ATOM 697 O O . GLU A 1 88 ? -6.42049 5.49992 19.54697 1.000 35.61680 87 GLU A O 1
ATOM 703 N N . TYR A 1 89 ? -5.58545 4.20335 21.18613 1.000 35.45785 88 TYR A N 1
ATOM 704 C CA . TYR A 1 89 ? -4.52886 3.69300 20.32065 1.000 35.82742 88 TYR A CA 1
ATOM 705 C C . TYR A 1 89 ? -5.08939 2.79335 19.22715 1.000 34.26720 88 TYR A C 1
ATOM 706 O O . TYR A 1 89 ? -4.56697 2.78485 18.10649 1.000 30.28392 88 TYR A O 1
ATOM 715 N N . LEU A 1 90 ? -6.14448 2.03230 19.52978 1.000 31.98044 89 LEU A N 1
ATOM 716 C CA . LEU A 1 90 ? -6.85457 1.31101 18.47889 1.000 35.11974 89 LEU A CA 1
ATOM 717 C C . LEU A 1 90 ? -7.41042 2.27520 17.43946 1.000 32.89716 89 LEU A C 1
ATOM 718 O O . LEU A 1 90 ? -7.33271 2.01493 16.23251 1.000 26.92625 89 LEU A O 1
ATOM 723 N N . GLN A 1 91 ? -7.97459 3.39794 17.89206 1.000 32.09397 90 GLN A N 1
ATOM 724 C CA . GLN A 1 91 ? -8.48809 4.39557 16.96078 1.000 29.42160 90 GLN A CA 1
ATOM 725 C C . GLN A 1 91 ? -7.37317 4.96895 16.09581 1.000 31.84165 90 GLN A C 1
ATOM 726 O O . GLN A 1 91 ? -7.55257 5.16524 14.88795 1.000 31.35819 90 GLN A O 1
ATOM 732 N N . LYS A 1 92 ? -6.21255 5.24374 16.69657 1.000 32.74355 91 LYS A N 1
ATOM 733 C CA . LYS A 1 92 ? -5.09837 5.79867 15.93419 1.000 35.91929 91 LYS A CA 1
ATOM 734 C C . LYS A 1 92 ? -4.61346 4.82169 14.87040 1.000 32.13705 91 LYS A C 1
ATOM 735 O O . LYS A 1 92 ? -4.26969 5.22873 13.75464 1.000 32.09674 91 LYS A O 1
ATOM 741 N N . LEU A 1 93 ? -4.58263 3.52667 15.19488 1.000 30.51121 92 LEU A N 1
ATOM 742 C CA . LEU A 1 93 ? -4.14136 2.53325 14.22028 1.000 30.90115 92 LEU A CA 1
ATOM 743 C C . LEU A 1 93 ? -5.15990 2.34629 13.10411 1.000 32.82793 92 LEU A C 1
ATOM 744 O O . LEU A 1 93 ? -4.77833 2.08257 11.95782 1.000 38.05696 92 LEU A O 1
ATOM 749 N N . LEU A 1 94 ? -6.45238 2.46915 13.41465 1.000 36.16980 93 LEU A N 1
ATOM 750 C CA . LEU A 1 94 ? -7.47107 2.37918 12.37318 1.000 34.17950 93 LEU A CA 1
ATOM 751 C C . LEU A 1 94 ? -7.42271 3.59080 11.45081 1.000 35.11727 93 LEU A C 1
ATOM 752 O O . LEU A 1 94 ? -7.59920 3.45904 10.23340 1.000 36.19567 93 LEU A O 1
ATOM 757 N N . ASP A 1 95 ? -7.19162 4.77999 12.01327 1.000 30.51967 94 ASP A N 1
ATOM 758 C CA . ASP A 1 95 ? -7.05293 5.97494 11.18671 1.000 37.64903 94 ASP A CA 1
ATOM 759 C C . ASP A 1 95 ? -5.83949 5.87091 10.27117 1.000 36.79662 94 ASP A C 1
ATOM 760 O O . ASP A 1 95 ? -5.90991 6.23365 9.09114 1.000 42.02655 94 ASP A O 1
ATOM 765 N N . ILE A 1 96 ? -4.71642 5.37643 10.79878 1.000 39.09566 95 ILE A N 1
ATOM 766 C CA . ILE A 1 96 ? -3.52127 5.19400 9.97790 1.000 39.20479 95 ILE A CA 1
ATOM 767 C C . ILE A 1 96 ? -3.79247 4.20407 8.85246 1.000 41.03019 95 ILE A C 1
ATOM 768 O O . ILE A 1 96 ? -3.43314 4.44394 7.69326 1.000 38.55894 95 ILE A O 1
ATOM 773 N N . GLY A 1 97 ? -4.43514 3.08384 9.17063 1.000 40.87042 96 GLY A N 1
ATOM 774 C CA . GLY A 1 97 ? -4.75813 2.09212 8.16497 1.000 39.47045 96 GLY A CA 1
ATOM 775 C C . GLY A 1 97 ? -3.73928 0.97504 8.08796 1.000 43.98005 96 GLY A C 1
ATOM 776 O O . GLY A 1 97 ? -2.94512 0.91080 7.14506 1.000 58.02347 96 GLY A O 1
ATOM 777 N N . SER A 1 98 ? -3.74970 0.08886 9.07800 1.000 48.31565 97 SER A N 1
ATOM 778 C CA . SER A 1 98 ? -2.82158 -1.04060 9.12309 1.000 48.36845 97 SER A CA 1
ATOM 779 C C . SER A 1 98 ? -3.52690 -2.20648 9.79533 1.000 47.45492 97 SER A C 1
ATOM 780 O O . SER A 1 98 ? -3.55275 -2.30449 11.03345 1.000 46.02230 97 SER A O 1
ATOM 783 N N . PRO A 1 99 ? -4.12437 -3.11088 9.01762 1.000 42.75590 98 PRO A N 1
ATOM 784 C CA . PRO A 1 99 ? -4.79293 -4.27061 9.62728 1.000 44.04081 98 PRO A CA 1
ATOM 785 C C . PRO A 1 99 ? -3.85969 -5.14106 10.45028 1.000 42.86224 98 PRO A C 1
ATOM 786 O O . PRO A 1 99 ? -4.29603 -5.72512 11.45056 1.000 42.13830 98 PRO A O 1
ATOM 790 N N . GLU A 1 100 ? -2.58442 -5.24215 10.06405 1.000 43.42777 99 GLU A N 1
ATOM 791 C CA . GLU A 1 100 ? -1.64333 -6.05385 10.82989 1.000 37.00008 99 GLU A CA 1
ATOM 792 C C . GLU A 1 100 ? -1.36752 -5.43924 12.19681 1.000 33.51533 99 GLU A C 1
ATOM 793 O O . GLU A 1 100 ? -1.26730 -6.15777 13.19759 1.000 36.01019 99 GLU A O 1
ATOM 799 N N . ALA A 1 101 ? -1.23413 -4.11219 12.25856 1.000 35.28236 100 ALA A N 1
ATOM 800 C CA . ALA A 1 101 ? -0.99043 -3.45557 13.53884 1.000 34.60160 100 ALA A CA 1
ATOM 801 C C . ALA A 1 101 ? -2.21722 -3.52779 14.43907 1.000 32.80501 100 ALA A C 1
ATOM 802 O O . ALA A 1 101 ? -2.08966 -3.68202 15.65917 1.000 32.20493 100 ALA A O 1
ATOM 804 N N . VAL A 1 102 ? -3.41299 -3.41732 13.85697 1.000 30.87674 101 VAL A N 1
ATOM 805 C CA . VAL A 1 102 ? -4.63478 -3.51961 14.64688 1.000 31.43929 101 VAL A CA 1
ATOM 806 C C . VAL A 1 102 ? -4.78800 -4.92568 15.21410 1.000 36.43263 101 VAL A C 1
ATOM 807 O O . VAL A 1 102 ? -5.13150 -5.10134 16.39031 1.000 30.60845 101 VAL A O 1
ATOM 811 N N . LYS A 1 103 ? -4.52876 -5.94833 14.39209 1.000 30.80440 102 LYS A N 1
ATOM 812 C CA . LYS A 1 103 ? -4.64873 -7.32586 14.85824 1.000 32.73277 102 LYS A CA 1
ATOM 813 C C . LYS A 1 103 ? -3.62495 -7.64301 15.93820 1.000 31.88421 102 LYS A C 1
ATOM 814 O O . LYS A 1 103 ? -3.91079 -8.42551 16.85175 1.000 31.60357 102 LYS A O 1
ATOM 820 N N . GLU A 1 104 ? -2.42958 -7.05639 15.84965 1.000 35.13240 103 GLU A N 1
ATOM 821 C CA . GLU A 1 104 ? -1.40313 -7.33848 16.84567 1.000 32.58169 103 GLU A CA 1
ATOM 822 C C . GLU A 1 104 ? -1.72310 -6.66927 18.17314 1.000 30.23063 103 GLU A C 1
ATOM 823 O O . GLU A 1 104 ? -1.51314 -7.26269 19.23714 1.000 31.54176 103 GLU A O 1
ATOM 829 N N . LEU A 1 105 ? -2.22555 -5.43324 18.13355 1.000 27.65315 104 LEU A N 1
ATOM 830 C CA . LEU A 1 105 ? -2.58097 -4.74690 19.37025 1.000 31.74168 104 LEU A CA 1
ATOM 831 C C . LEU A 1 105 ? -3.67915 -5.49700 20.11066 1.000 26.60364 104 LEU A C 1
ATOM 832 O O . LEU A 1 105 ? -3.59463 -5.69945 21.32563 1.000 30.80838 104 LEU A O 1
ATOM 837 N N . LEU A 1 106 ? -4.71718 -5.92619 19.38817 1.000 27.57805 105 LEU A N 1
ATOM 838 C CA . LEU A 1 106 ? -5.79696 -6.67833 20.01914 1.000 37.59261 105 LEU A CA 1
ATOM 839 C C . LEU A 1 106 ? -5.29751 -8.00878 20.56941 1.000 32.44550 105 LEU A C 1
ATOM 840 O O . LEU A 1 106 ? -5.68849 -8.41943 21.66784 1.000 31.25968 105 LEU A O 1
ATOM 845 N N . GLN A 1 107 ? -4.43079 -8.69653 19.82142 1.000 35.36048 106 GLN A N 1
ATOM 846 C CA . GLN A 1 107 ? -3.83447 -9.92667 20.33288 1.000 35.65890 106 GLN A CA 1
ATOM 847 C C . GLN A 1 107 ? -2.96165 -9.64354 21.54831 1.000 36.75247 106 GLN A C 1
ATOM 848 O O . GLN A 1 107 ? -2.95001 -10.41992 22.51129 1.000 33.40031 106 GLN A O 1
ATOM 854 N N . PHE A 1 108 ? -2.22822 -8.52819 21.52169 1.000 32.59296 107 PHE A N 1
ATOM 855 C CA . PHE A 1 108 ? -1.43210 -8.12352 22.67575 1.000 38.48913 107 PHE A CA 1
ATOM 856 C C . PHE A 1 108 ? -2.30985 -7.85194 23.89127 1.000 39.10062 107 PHE A C 1
ATOM 857 O O . PHE A 1 108 ? -1.90178 -8.12212 25.02766 1.000 34.49287 107 PHE A O 1
ATOM 865 N N . LEU A 1 109 ? -3.51685 -7.32723 23.67351 1.000 37.18469 108 LEU A N 1
ATOM 866 C CA . LEU A 1 109 ? -4.39411 -6.98392 24.78695 1.000 37.12380 108 LEU A CA 1
ATOM 867 C C . LEU A 1 109 ? -5.06354 -8.21718 25.38324 1.000 39.25329 108 LEU A C 1
ATOM 868 O O . LEU A 1 109 ? -5.24433 -8.29540 26.60362 1.000 39.64609 108 LEU A O 1
ATOM 873 N N . ARG A 1 110 ? -5.44133 -9.18901 24.54825 1.000 40.60590 109 ARG A N 1
ATOM 874 C CA . ARG A 1 110 ? -6.05947 -10.39844 25.08062 1.000 43.51959 109 ARG A CA 1
ATOM 875 C C . ARG A 1 110 ? -5.05109 -11.29233 25.79182 1.000 44.32338 109 ARG A C 1
ATOM 876 O O . ARG A 1 110 ? -5.44750 -12.10156 26.63826 1.000 42.39885 109 ARG A O 1
ATOM 884 N N . GLU A 1 111 ? -3.76037 -11.16288 25.47442 1.000 43.63854 110 GLU A N 1
ATOM 885 C CA . GLU A 1 111 ? -2.73866 -11.87931 26.22852 1.000 42.65164 110 GLU A CA 1
ATOM 886 C C . GLU A 1 111 ? -2.45821 -11.21453 27.56932 1.000 42.36339 110 GLU A C 1
ATOM 887 O O . GLU A 1 111 ? -2.09694 -11.90007 28.53251 1.000 43.98642 110 GLU A O 1
ATOM 893 N N . LEU A 1 112 ? -2.62051 -9.89118 27.65003 1.000 45.23380 111 LEU A N 1
ATOM 894 C CA . LEU A 1 112 ? -2.43188 -9.19314 28.91809 1.000 42.22608 111 LEU A CA 1
ATOM 895 C C . LEU A 1 112 ? -3.47005 -9.61951 29.94721 1.000 41.14186 111 LEU A C 1
ATOM 896 O O . LEU A 1 112 ? -3.13947 -9.84674 31.11665 1.000 45.37999 111 LEU A O 1
ATOM 901 N N . LEU A 1 113 ? -4.72762 -9.73207 29.53250 1.000 45.49918 112 LEU A N 1
ATOM 902 C CA . LEU A 1 113 ? -5.82479 -9.99958 30.45659 1.000 48.79857 112 LEU A CA 1
ATOM 903 C C . LEU A 1 113 ? -6.20195 -11.47998 30.48194 1.000 40.30459 112 LEU A C 1
ATOM 904 O O . LEU A 1 113 ? -5.43279 -12.33833 30.04698 1.000 48.10929 112 LEU A O 1
ATOM 909 N N . SER B 1 2 ? 2.41308 -14.30559 -12.42254 1.000 76.56374 1 SER B N 1
ATOM 910 C CA . SER B 1 2 ? 1.43260 -14.89370 -11.51681 1.000 72.90328 1 SER B CA 1
ATOM 911 C C . SER B 1 2 ? 2.10879 -15.66612 -10.39041 1.000 72.93627 1 SER B C 1
ATOM 912 O O . SER B 1 2 ? 1.88732 -15.38511 -9.21435 1.000 70.02027 1 SER B O 1
ATOM 915 N N . GLY B 1 3 ? 2.93112 -16.64946 -10.75812 1.000 64.98184 2 GLY B N 1
ATOM 916 C CA . GLY B 1 3 ? 3.64839 -17.41212 -9.74902 1.000 60.69621 2 GLY B CA 1
ATOM 917 C C . GLY B 1 3 ? 4.67744 -16.58128 -9.00695 1.000 56.66585 2 GLY B C 1
ATOM 918 O O . GLY B 1 3 ? 4.89154 -16.76669 -7.80447 1.000 53.78780 2 GLY B O 1
ATOM 919 N N . LYS B 1 4 ? 5.32063 -15.64918 -9.71026 1.000 56.67159 3 LYS B N 1
ATOM 920 C CA . LYS B 1 4 ? 6.32867 -14.80315 -9.08100 1.000 52.88736 3 LYS B CA 1
ATOM 921 C C . LYS B 1 4 ? 5.69736 -13.72974 -8.19997 1.000 48.28148 3 LYS B C 1
ATOM 922 O O . LYS B 1 4 ? 6.21486 -13.42653 -7.11749 1.000 43.66501 3 LYS B O 1
ATOM 928 N N . GLU B 1 5 ? 4.57911 -13.14763 -8.63887 0.917 46.56175 4 GLU B N 1
ATOM 929 C CA . GLU B 1 5 ? 3.95807 -12.08545 -7.85504 0.917 51.99457 4 GLU B CA 1
ATOM 930 C C . GLU B 1 5 ? 3.36067 -12.61776 -6.55743 0.917 46.82217 4 GLU B C 1
ATOM 931 O O . GLU B 1 5 ? 3.34811 -11.90587 -5.54686 0.917 45.88542 4 GLU B O 1
ATOM 937 N N . GLU B 1 6 ? 2.87699 -13.86285 -6.55683 1.000 49.50915 5 GLU B N 1
ATOM 938 C CA . GLU B 1 6 ? 2.33783 -14.44089 -5.32965 1.000 46.40145 5 GLU B CA 1
ATOM 939 C C . GLU B 1 6 ? 3.43999 -14.69076 -4.30840 1.000 43.51724 5 GLU B C 1
ATOM 940 O O . GLU B 1 6 ? 3.22403 -14.53099 -3.10105 1.000 44.54115 5 GLU B O 1
ATOM 946 N N . ILE B 1 7 ? 4.62790 -15.08198 -4.77309 1.000 45.98619 6 ILE B N 1
ATOM 947 C CA . ILE B 1 7 ? 5.75393 -15.26921 -3.86466 1.000 42.80555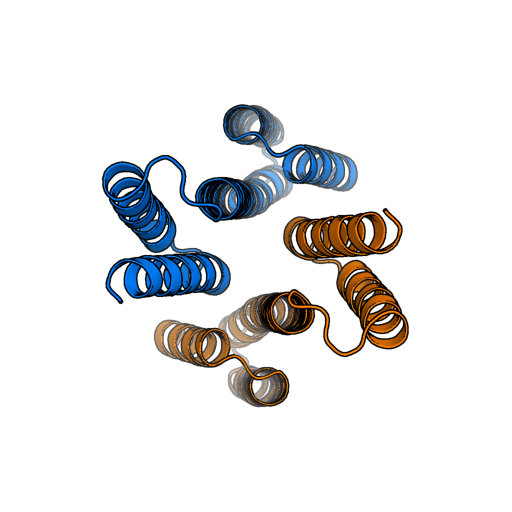 6 ILE B CA 1
ATOM 948 C C . ILE B 1 7 ? 6.18589 -13.93574 -3.26913 1.000 36.22194 6 ILE B C 1
ATOM 949 O O . ILE B 1 7 ? 6.45467 -13.83487 -2.06579 1.000 32.72467 6 ILE B O 1
ATOM 954 N N . LYS B 1 8 ? 6.25512 -12.89164 -4.09833 1.000 39.65062 7 LYS B N 1
ATOM 955 C CA . LYS B 1 8 ? 6.72088 -11.59439 -3.61981 1.000 40.52468 7 LYS B CA 1
ATOM 956 C C . LYS B 1 8 ? 5.74615 -10.98985 -2.61800 1.000 35.35281 7 LYS B C 1
ATOM 957 O O . LYS B 1 8 ? 6.16626 -10.41966 -1.60505 1.000 36.56313 7 LYS B O 1
ATOM 963 N N . GLU B 1 9 ? 4.44200 -11.10472 -2.88258 1.000 36.82145 8 GLU B N 1
ATOM 964 C CA . GLU B 1 9 ? 3.45097 -10.59178 -1.94234 1.000 36.37920 8 GLU B CA 1
ATOM 965 C C . GLU B 1 9 ? 3.52974 -11.31749 -0.60546 1.000 33.68514 8 GLU B C 1
ATOM 966 O O . GLU B 1 9 ? 3.34435 -10.70656 0.45311 1.000 35.06586 8 GLU B O 1
ATOM 972 N N . ALA B 1 10 ? 3.80589 -12.62287 -0.63183 1.000 34.02182 9 ALA B N 1
ATOM 973 C CA . ALA B 1 10 ? 3.97198 -13.35957 0.61530 1.000 31.36267 9 ALA B CA 1
ATOM 974 C C . ALA B 1 10 ? 5.24683 -12.94834 1.34036 1.000 30.65743 9 ALA B C 1
ATOM 975 O O . ALA B 1 10 ? 5.28674 -12.96272 2.57659 1.000 28.22484 9 ALA B O 1
ATOM 977 N N . ILE B 1 11 ? 6.29519 -12.58579 0.59558 1.000 33.89704 10 ILE B N 1
ATOM 978 C CA . ILE B 1 11 ? 7.50546 -12.05919 1.22336 1.000 34.55252 10 ILE B CA 1
ATOM 979 C C . ILE B 1 11 ? 7.18736 -10.77484 1.97721 1.000 29.73983 10 ILE B C 1
ATOM 980 O O . ILE B 1 11 ? 7.58039 -10.59785 3.13671 1.000 26.33481 10 ILE B O 1
ATOM 985 N N . LYS B 1 12 ? 6.46014 -9.86283 1.32824 1.000 33.03690 11 LYS B N 1
ATOM 986 C CA . LYS B 1 12 ? 6.11743 -8.59564 1.96582 1.000 34.72307 11 LYS B CA 1
ATOM 987 C C . LYS B 1 12 ? 5.27608 -8.81506 3.21564 1.000 33.40213 11 LYS B C 1
ATOM 988 O O . LYS B 1 12 ? 5.50388 -8.16841 4.24437 1.000 33.04088 11 LYS B O 1
ATOM 994 N N . LYS B 1 13 ? 4.30218 -9.72971 3.14613 1.000 37.25919 12 LYS B N 1
ATOM 995 C CA . LYS B 1 13 ? 3.44789 -9.99818 4.29959 1.000 32.88765 12 LYS B CA 1
ATOM 996 C C . LYS B 1 13 ? 4.25614 -10.52711 5.47674 1.000 35.03265 12 LYS B C 1
ATOM 997 O O . LYS B 1 13 ? 4.05751 -10.09606 6.61884 1.000 32.77436 12 LYS B O 1
ATOM 1003 N N . ALA B 1 14 ? 5.17051 -11.46519 5.21841 1.000 29.28305 13 ALA B N 1
ATOM 1004 C CA . ALA B 1 14 ? 5.99430 -12.01193 6.29082 1.000 30.25772 13 ALA B CA 1
ATOM 1005 C C . ALA B 1 14 ? 6.91064 -10.94893 6.88454 1.000 32.20588 13 ALA B C 1
ATOM 1006 O O . ALA B 1 14 ? 7.17101 -10.95256 8.09332 1.000 33.94969 13 ALA B O 1
ATOM 1008 N N . VAL B 1 15 ? 7.40701 -10.03052 6.05259 1.000 32.32974 14 VAL B N 1
ATOM 1009 C CA . VAL B 1 15 ? 8.27272 -8.96817 6.55299 1.000 31.90167 14 VAL B CA 1
ATOM 1010 C C . VAL B 1 15 ? 7.48095 -8.00384 7.42757 1.000 33.95232 14 VAL B C 1
ATOM 1011 O O . VAL B 1 15 ? 7.96643 -7.55163 8.47201 1.000 33.82296 14 VAL B O 1
ATOM 1015 N N . VAL B 1 16 ? 6.24880 -7.68145 7.02195 1.000 31.93263 15 VAL B N 1
ATOM 1016 C CA . VAL B 1 16 ? 5.39393 -6.81273 7.82937 1.000 32.24435 15 VAL B CA 1
ATOM 1017 C C . VAL B 1 16 ? 5.08183 -7.47048 9.16761 1.000 33.49901 15 VAL B C 1
ATOM 1018 O O . VAL B 1 16 ? 5.18872 -6.84583 10.22939 1.000 37.02309 15 VAL B O 1
ATOM 1022 N N . ARG B 1 17 ? 4.68429 -8.74349 9.13485 1.000 29.15103 16 ARG B N 1
ATOM 1023 C CA . ARG B 1 17 ? 4.34057 -9.44501 10.36773 1.000 33.00369 16 ARG B CA 1
ATOM 1024 C C . ARG B 1 17 ? 5.54669 -9.57949 11.29012 1.000 34.23828 16 ARG B C 1
ATOM 1025 O O . ARG B 1 17 ? 5.40958 -9.50351 12.51796 1.000 38.01467 16 ARG B O 1
ATOM 1033 N N . ALA B 1 18 ? 6.73810 -9.77121 10.71822 1.000 32.83733 17 ALA B N 1
ATOM 1034 C CA . ALA B 1 18 ? 7.94797 -9.81805 11.53424 1.000 32.66428 17 ALA B CA 1
ATOM 1035 C C . ALA B 1 18 ? 8.15383 -8.51087 12.29197 1.000 33.55951 17 ALA B C 1
ATOM 1036 O O . ALA B 1 18 ? 8.47103 -8.51950 13.48721 1.000 34.26927 17 ALA B O 1
ATOM 1038 N N . ARG B 1 19 ? 7.96545 -7.37417 11.61749 1.000 33.56208 18 ARG B N 1
ATOM 1039 C CA . ARG B 1 19 ? 8.12807 -6.08742 12.28852 1.000 35.43216 18 ARG B CA 1
ATOM 1040 C C . ARG B 1 19 ? 6.99560 -5.83052 13.27415 1.000 37.94675 18 ARG B C 1
ATOM 1041 O O . ARG B 1 19 ? 7.22032 -5.28910 14.36345 1.000 38.32896 18 ARG B O 1
ATOM 1049 N N . VAL B 1 20 ? 5.77202 -6.21524 12.91031 1.000 35.07739 19 VAL B N 1
ATOM 1050 C CA . VAL B 1 20 ? 4.61536 -5.89672 13.73922 1.000 32.72289 19 VAL B CA 1
ATOM 1051 C C . VAL B 1 20 ? 4.58027 -6.77845 14.98534 1.000 36.19361 19 VAL B C 1
ATOM 1052 O O . VAL B 1 20 ? 4.25505 -6.31070 16.08424 1.000 39.50744 19 VAL B O 1
ATOM 1056 N N . THR B 1 21 ? 4.92502 -8.05903 14.84461 1.000 35.92471 20 THR B N 1
ATOM 1057 C CA . THR B 1 21 ? 4.86923 -8.98827 15.96784 1.000 35.50334 20 THR B CA 1
ATOM 1058 C C . THR B 1 21 ? 6.18875 -9.11416 16.71812 1.000 32.51339 20 THR B C 1
ATOM 1059 O O . THR B 1 21 ? 6.18111 -9.48043 17.89915 1.000 34.49475 20 THR B O 1
ATOM 1063 N N . GLY B 1 22 ? 7.31455 -8.82444 16.07060 1.000 38.60249 21 GLY B N 1
ATOM 1064 C CA . GLY B 1 22 ? 8.59980 -9.07847 16.68790 1.000 39.28062 21 GLY B CA 1
ATOM 1065 C C . GLY B 1 22 ? 8.97124 -10.53981 16.79124 1.000 41.80144 21 GLY B C 1
ATOM 1066 O O . GLY B 1 22 ? 9.96281 -10.86778 17.44937 1.000 42.24481 21 GLY B O 1
ATOM 1067 N N . ASP B 1 23 ? 8.20044 -11.43015 16.16675 1.000 37.81195 22 ASP B N 1
ATOM 1068 C CA . ASP B 1 23 ? 8.49548 -12.85689 16.18846 1.000 38.62374 22 ASP B CA 1
ATOM 1069 C C . ASP B 1 23 ? 9.45001 -13.18772 15.05099 1.000 40.06905 22 ASP B C 1
ATOM 1070 O O . ASP B 1 23 ? 9.08834 -13.00278 13.88154 1.000 40.98422 22 ASP B O 1
ATOM 1075 N N . PRO B 1 24 ? 10.66663 -13.67012 15.33254 1.000 44.31906 23 PRO B N 1
ATOM 1076 C CA . PRO B 1 24 ? 11.59131 -14.01949 14.24154 1.000 45.48208 23 PRO B CA 1
ATOM 1077 C C . PRO B 1 24 ? 11.13387 -15.20539 13.40751 1.000 45.32243 23 PRO B C 1
ATOM 1078 O O . PRO B 1 24 ? 11.78412 -15.51507 12.40001 1.000 45.36137 23 PRO B O 1
ATOM 1082 N N . LYS B 1 25 ? 10.04833 -15.87773 13.79982 1.000 47.42686 24 LYS B N 1
ATOM 1083 C CA . LYS B 1 25 ? 9.48610 -16.94507 12.97809 1.000 40.42828 24 LYS B CA 1
ATOM 1084 C C . LYS B 1 25 ? 9.13007 -16.44177 11.58457 1.000 38.90424 24 LYS B C 1
ATOM 1085 O O . LYS B 1 25 ? 9.36956 -17.13132 10.58621 1.000 34.36543 24 LYS B O 1
ATOM 1091 N N . TYR B 1 26 ? 8.55739 -15.23869 11.49623 1.000 35.19517 25 TYR B N 1
ATOM 1092 C CA . TYR B 1 26 ? 8.20807 -14.68506 10.19277 1.000 37.60540 25 TYR B CA 1
ATOM 1093 C C . TYR B 1 26 ? 9.44919 -14.36483 9.36993 1.000 35.55824 25 TYR B C 1
ATOM 1094 O O . TYR B 1 26 ? 9.40685 -14.43053 8.13576 1.000 33.10175 25 TYR B O 1
ATOM 1103 N N . LEU B 1 27 ? 10.55839 -14.02685 10.03234 1.000 35.75842 26 LEU B N 1
ATOM 1104 C CA . LEU B 1 27 ? 11.80693 -13.78040 9.31889 1.000 32.92443 26 LEU B CA 1
ATOM 1105 C C . LEU B 1 27 ? 12.28933 -15.03770 8.60522 1.000 34.31452 26 LEU B C 1
ATOM 1106 O O . LEU B 1 27 ? 12.79414 -14.96764 7.47835 1.000 37.61930 26 LEU B O 1
ATOM 1111 N N . GLU B 1 28 ? 12.13731 -16.20023 9.24250 0.747 31.42908 27 GLU B N 1
ATOM 1112 C CA . GLU B 1 28 ? 12.51050 -17.44824 8.58721 0.747 33.30209 27 GLU B CA 1
ATOM 1113 C C . GLU B 1 28 ? 11.57111 -17.77322 7.43231 0.747 33.00909 27 GLU B C 1
ATOM 1114 O O . GLU B 1 28 ? 12.00245 -18.34967 6.42639 0.747 29.34330 27 GLU B O 1
ATOM 1120 N N . GLU B 1 29 ? 10.29180 -17.40593 7.55220 1.000 29.49850 28 GLU B N 1
ATOM 1121 C CA . GLU B 1 29 ? 9.35978 -17.61143 6.44862 1.000 28.78535 28 GLU B CA 1
ATOM 1122 C C . GLU B 1 29 ? 9.74733 -16.77147 5.23864 1.000 32.36610 28 GLU B C 1
ATOM 1123 O O . GLU B 1 29 ? 9.68891 -17.24994 4.09963 1.000 29.94699 28 GLU B O 1
ATOM 1129 N N . ALA B 1 30 ? 10.15230 -15.51883 5.46709 1.000 27.88956 29 ALA B N 1
ATOM 1130 C CA . ALA B 1 30 ? 10.56874 -14.65908 4.36293 1.000 30.56932 29 ALA B CA 1
ATOM 1131 C C . ALA B 1 30 ? 11.80991 -15.20659 3.67019 1.000 27.26863 29 ALA B C 1
ATOM 1132 O O . ALA B 1 30 ? 11.89261 -15.20204 2.43644 1.000 33.03528 29 ALA B O 1
ATOM 1134 N N . LYS B 1 31 ? 12.78903 -15.67837 4.44795 1.000 30.82273 30 LYS B N 1
ATOM 1135 C CA . LYS B 1 31 ? 13.99488 -16.24899 3.85513 1.000 33.13477 30 LYS B CA 1
ATOM 1136 C C . LYS B 1 31 ? 13.66709 -17.46452 2.99854 1.000 35.30941 30 LYS B C 1
ATOM 1137 O O . LYS B 1 31 ? 14.20897 -17.62227 1.89802 1.000 40.77809 30 LYS B O 1
ATOM 1143 N N . ALA B 1 32 ? 12.78056 -18.33587 3.48567 1.000 36.98362 31 ALA B N 1
ATOM 1144 C CA . ALA B 1 32 ? 12.40155 -19.51239 2.70892 1.000 31.83916 31 ALA B CA 1
ATOM 1145 C C . ALA B 1 32 ? 11.65365 -19.12043 1.44066 1.000 36.01687 31 ALA B C 1
ATOM 1146 O O . ALA B 1 32 ? 11.83316 -19.74522 0.38824 1.000 40.45719 31 ALA B O 1
ATOM 1148 N N . LEU B 1 33 ? 10.81105 -18.08852 1.51995 1.000 37.18162 32 LEU B N 1
ATOM 1149 C CA . LEU B 1 33 ? 10.10186 -17.62201 0.33287 1.000 38.16400 32 LEU B CA 1
ATOM 1150 C C . LEU B 1 33 ? 11.05765 -16.98163 -0.66628 1.000 36.63913 32 LEU B C 1
ATOM 1151 O O . LEU B 1 33 ? 10.89360 -17.14153 -1.88164 1.000 38.18722 32 LEU B O 1
ATOM 1156 N N . LEU B 1 34 ? 12.06074 -16.25097 -0.17310 1.000 35.58670 33 LEU B N 1
ATOM 1157 C CA . LEU B 1 34 ? 13.02440 -15.61765 -1.06671 1.000 38.69761 33 LEU B CA 1
ATOM 1158 C C . LEU B 1 34 ? 13.89676 -16.64852 -1.77260 1.000 42.93678 33 LEU B C 1
ATOM 1159 O O . LEU B 1 34 ? 14.29364 -16.43712 -2.92470 1.000 40.53263 33 LEU B O 1
ATOM 1164 N N . GLU B 1 35 ? 14.20156 -17.76601 -1.10664 1.000 42.32250 34 GLU B N 1
ATOM 1165 C CA . GLU B 1 35 ? 14.95243 -18.83039 -1.76502 1.000 44.65990 34 GLU B CA 1
ATOM 1166 C C . GLU B 1 35 ? 14.14617 -19.44784 -2.89921 1.000 44.06797 34 GLU B C 1
ATOM 1167 O O . GLU B 1 35 ? 14.70738 -19.81612 -3.93690 1.000 47.04893 34 GLU B O 1
ATOM 1173 N N . LYS B 1 36 ? 12.82698 -19.56453 -2.72234 1.000 44.21899 35 LYS B N 1
ATOM 1174 C CA . LYS B 1 36 ? 11.98106 -20.06061 -3.80195 1.000 43.83964 35 LYS B CA 1
ATOM 1175 C C . LYS B 1 36 ? 11.95856 -19.09523 -4.97880 1.000 44.90503 35 LYS B C 1
ATOM 1176 O O . LYS B 1 36 ? 11.88123 -19.52674 -6.13501 1.000 46.85897 35 LYS B O 1
ATOM 1182 N N . LEU B 1 37 ? 12.02899 -17.79019 -4.70810 1.000 42.77717 36 LEU B N 1
ATOM 1183 C CA . LEU B 1 37 ? 12.08889 -16.81516 -5.79208 1.000 47.13335 36 LEU B CA 1
ATOM 1184 C C . LEU B 1 37 ? 13.40494 -16.91688 -6.55568 1.000 47.96874 36 LEU B C 1
ATOM 1185 O O . LEU B 1 37 ? 13.41864 -16.84385 -7.79018 1.000 48.81576 36 LEU B O 1
ATOM 1190 N N . LYS B 1 38 ? 14.51987 -17.09328 -5.83945 1.000 46.77956 37 LYS B N 1
ATOM 1191 C CA . LYS B 1 38 ? 15.82145 -17.17945 -6.49711 1.000 49.58456 37 LYS B CA 1
ATOM 1192 C C . LYS B 1 38 ? 15.92272 -18.42097 -7.37539 1.000 54.88131 37 LYS B C 1
ATOM 1193 O O . LYS B 1 38 ? 16.47507 -18.36167 -8.48051 1.000 64.10382 37 LYS B O 1
ATOM 1199 N N . GLU B 1 39 ? 15.40278 -19.55621 -6.90137 1.000 55.23041 38 GLU B N 1
ATOM 1200 C CA . GLU B 1 39 ? 15.42331 -20.76906 -7.71238 1.000 57.02379 38 GLU B CA 1
ATOM 1201 C C . GLU B 1 39 ? 14.51565 -20.64196 -8.92918 1.000 57.55900 38 GLU B C 1
ATOM 1202 O O . GLU B 1 39 ? 14.81971 -21.19652 -9.99211 1.000 65.11650 38 GLU B O 1
ATOM 1208 N N . LEU B 1 40 ? 13.40310 -19.91802 -8.79343 1.000 52.97831 39 LEU B N 1
ATOM 1209 C CA . LEU B 1 40 ? 12.50655 -19.71487 -9.92540 1.000 52.52482 39 LEU B CA 1
ATOM 1210 C C . LEU B 1 40 ? 13.13527 -18.79523 -10.96571 1.000 53.21023 39 LEU B C 1
ATOM 1211 O O . LEU B 1 40 ? 13.06609 -19.06979 -12.16958 1.000 52.73632 39 LEU B O 1
ATOM 1216 N N . ASP B 1 41 ? 13.75566 -17.70354 -10.51966 1.000 58.80673 40 ASP B N 1
ATOM 1217 C CA . ASP B 1 41 ? 14.39542 -16.74768 -11.42090 1.000 61.32709 40 ASP B CA 1
ATOM 1218 C C . ASP B 1 41 ? 15.55574 -16.10915 -10.67059 1.000 59.38422 40 ASP B C 1
ATOM 1219 O O . ASP B 1 41 ? 15.33684 -15.27386 -9.78802 1.000 61.91259 40 ASP B O 1
ATOM 1224 N N . GLU B 1 42 ? 16.78450 -16.50058 -11.02091 1.000 57.87489 41 GLU B N 1
ATOM 1225 C CA . GLU B 1 42 ? 17.95628 -15.95424 -10.34384 1.000 57.78052 41 GLU B CA 1
ATOM 1226 C C . GLU B 1 42 ? 18.13166 -14.46858 -10.62526 1.000 54.13709 41 GLU B C 1
ATOM 1227 O O . GLU B 1 42 ? 18.72466 -13.75215 -9.81138 1.000 45.38310 41 GLU B O 1
ATOM 1233 N N . GLU B 1 43 ? 17.63236 -13.99051 -11.76518 1.000 59.32338 42 GLU B N 1
ATOM 1234 C CA . GLU B 1 43 ? 17.84028 -12.61685 -12.20189 1.000 62.91743 42 GLU B CA 1
ATOM 1235 C C . GLU B 1 43 ? 16.61338 -11.73496 -11.98374 1.000 54.11958 42 GLU B C 1
ATOM 1236 O O . GLU B 1 43 ? 16.47829 -10.69879 -12.64433 1.000 51.78106 42 GLU B O 1
ATOM 1242 N N . ASP B 1 44 ? 15.72022 -12.12045 -11.07487 1.000 54.26573 43 ASP B N 1
ATOM 1243 C CA . ASP B 1 44 ? 14.53994 -11.30980 -10.80578 1.000 52.62396 43 ASP B CA 1
ATOM 1244 C C . ASP B 1 44 ? 14.94703 -9.96157 -10.22379 1.000 45.32202 43 ASP B C 1
ATOM 1245 O O . ASP B 1 44 ? 15.78815 -9.88751 -9.32298 1.000 41.49932 43 ASP B O 1
ATOM 1250 N N . LYS B 1 45 ? 14.33595 -8.89206 -10.74069 1.000 50.99624 44 LYS B N 1
ATOM 1251 C CA . LYS B 1 45 ? 14.74237 -7.53767 -10.38124 1.000 50.23353 44 LYS B CA 1
ATOM 1252 C C . LYS B 1 45 ? 14.46895 -7.20411 -8.92009 1.000 51.19939 44 LYS B C 1
ATOM 1253 O O . LYS B 1 45 ? 15.02675 -6.22765 -8.40825 1.000 54.93615 44 LYS B O 1
ATOM 1259 N N . ASP B 1 46 ? 13.63567 -7.98606 -8.23737 1.000 42.62479 45 ASP B N 1
ATOM 1260 C CA . ASP B 1 46 ? 13.26719 -7.71501 -6.85522 1.000 44.56268 45 ASP B CA 1
ATOM 1261 C C . ASP B 1 46 ? 14.04914 -8.55858 -5.85523 1.000 46.02176 45 ASP B C 1
ATOM 1262 O O . ASP B 1 46 ? 13.77964 -8.48085 -4.65217 1.000 40.36238 45 ASP B O 1
ATOM 1267 N N . VAL B 1 47 ? 15.01359 -9.35526 -6.32118 1.000 41.79865 46 VAL B N 1
ATOM 1268 C CA . VAL B 1 47 ? 15.78052 -10.20111 -5.41120 1.000 43.53060 46 VAL B CA 1
ATOM 1269 C C . VAL B 1 47 ? 16.63141 -9.35136 -4.47606 1.000 43.41603 46 VAL B C 1
ATOM 1270 O O . VAL B 1 47 ? 16.70667 -9.61758 -3.27002 1.000 43.75775 46 VAL B O 1
ATOM 1274 N N . GLU B 1 48 ? 17.27331 -8.31010 -5.01042 0.818 38.97043 47 GLU B N 1
ATOM 1275 C CA . GLU B 1 48 ? 18.13360 -7.46611 -4.18716 0.818 40.83681 47 GLU B CA 1
ATOM 1276 C C . GLU B 1 48 ? 17.32767 -6.70541 -3.14059 0.818 39.48297 47 GLU B C 1
ATOM 1277 O O . GLU B 1 48 ? 17.77861 -6.54084 -2.00080 0.818 38.33448 47 GLU B O 1
ATOM 1283 N N . LYS B 1 49 ? 16.13343 -6.23410 -3.50890 1.000 38.98540 48 LYS B N 1
ATOM 1284 C CA . LYS B 1 49 ? 15.31564 -5.47029 -2.57103 1.000 36.31099 48 LYS B CA 1
ATOM 1285 C C . LYS B 1 49 ? 14.89214 -6.32250 -1.37981 1.000 37.59137 48 LYS B C 1
ATOM 1286 O O . LYS B 1 49 ? 14.93148 -5.86300 -0.23233 1.000 38.85884 48 LYS B O 1
ATOM 1292 N N . PHE B 1 50 ? 14.48956 -7.57008 -1.63026 1.000 37.48601 49 PHE B N 1
ATOM 1293 C CA . PHE B 1 50 ? 14.03524 -8.43027 -0.54249 1.000 36.51976 49 PHE B CA 1
ATOM 1294 C C . PHE B 1 50 ? 15.19131 -8.89538 0.33396 1.000 35.31382 49 PHE B C 1
ATOM 1295 O O . PHE B 1 50 ? 15.00091 -9.12609 1.53336 1.000 37.62620 49 PHE B O 1
ATOM 1303 N N . GLU B 1 51 ? 16.38913 -9.04005 -0.23807 1.000 37.71849 50 GLU B N 1
ATOM 1304 C CA . GLU B 1 51 ? 17.55884 -9.35570 0.57615 1.000 39.22404 50 GLU B CA 1
ATOM 1305 C C . GLU B 1 51 ? 17.85937 -8.23388 1.56217 1.000 33.24415 50 GLU B C 1
ATOM 1306 O O . GLU B 1 51 ? 18.17614 -8.49020 2.72956 1.000 34.46846 50 GLU B O 1
ATOM 1312 N N . LYS B 1 52 ? 17.76863 -6.98145 1.10976 1.000 38.59203 51 LYS B N 1
ATOM 1313 C CA . LYS B 1 52 ? 17.99413 -5.85619 2.01059 1.000 34.30343 51 LYS B CA 1
ATOM 1314 C C . LYS B 1 52 ? 16.91799 -5.78867 3.08596 1.000 32.20015 51 LYS B C 1
ATOM 1315 O O . LYS B 1 52 ? 17.22265 -5.57676 4.26577 1.000 34.84968 51 LYS B O 1
ATOM 1321 N N . ALA B 1 53 ? 15.65341 -5.96813 2.69596 1.000 33.18179 52 ALA B N 1
ATOM 1322 C CA . ALA B 1 53 ? 14.55927 -5.87447 3.65657 1.000 37.22034 52 ALA B CA 1
ATOM 1323 C C . ALA B 1 53 ? 14.66246 -6.95916 4.72136 1.000 33.88862 52 ALA B C 1
ATOM 1324 O O . ALA B 1 53 ? 14.39015 -6.70943 5.90083 1.000 29.66860 52 ALA B O 1
ATOM 1326 N N . ILE B 1 54 ? 15.05829 -8.17020 4.32645 1.000 31.82781 53 ILE B N 1
ATOM 1327 C CA . ILE B 1 54 ? 15.19799 -9.25209 5.29548 1.000 31.94262 53 ILE B CA 1
ATOM 1328 C C . ILE B 1 54 ? 16.32895 -8.95372 6.27414 1.000 34.79687 53 ILE B C 1
ATOM 1329 O O . ILE B 1 54 ? 16.20395 -9.19713 7.48163 1.000 28.12533 53 ILE B O 1
ATOM 1334 N N . LYS B 1 55 ? 17.44301 -8.40771 5.77616 1.000 30.22167 54 LYS B N 1
ATOM 1335 C CA . LYS B 1 55 ? 18.57146 -8.11203 6.65401 1.000 34.06753 54 LYS B CA 1
ATOM 1336 C C . LYS B 1 55 ? 18.22241 -7.03083 7.66903 1.000 34.58566 54 LYS B C 1
ATOM 1337 O O . LYS B 1 55 ? 18.54816 -7.16110 8.85419 1.000 34.05303 54 LYS B O 1
ATOM 1343 N N . GLN B 1 56 ? 17.55986 -5.95694 7.23015 1.000 32.23165 55 GLN B N 1
ATOM 1344 C CA . GLN B 1 56 ? 17.25593 -4.86550 8.15205 1.000 35.31610 55 GLN B CA 1
ATOM 1345 C C . GLN B 1 56 ? 16.24437 -5.29648 9.20955 1.000 34.92143 55 GLN B C 1
ATOM 1346 O O . GLN B 1 56 ? 16.34814 -4.88916 10.37294 1.000 33.98049 55 GLN B O 1
ATOM 1352 N N . VAL B 1 57 ? 15.27341 -6.13571 8.83534 1.000 37.59979 56 VAL B N 1
ATOM 1353 C CA . VAL B 1 57 ? 14.36661 -6.70645 9.83208 1.000 35.25130 56 VAL B CA 1
ATOM 1354 C C . VAL B 1 57 ? 15.15068 -7.51356 10.85750 1.000 33.09762 56 VAL B C 1
ATOM 1355 O O . VAL B 1 57 ? 14.90789 -7.41807 12.06753 1.000 29.67137 56 VAL B O 1
ATOM 1359 N N . GLU B 1 58 ? 16.11388 -8.30968 10.39023 1.000 33.09744 57 GLU B N 1
ATOM 1360 C CA . GLU B 1 58 ? 16.93973 -9.08866 11.30551 1.000 35.51078 57 GLU B CA 1
ATOM 1361 C C . GLU B 1 58 ? 17.74023 -8.17990 12.23196 1.000 29.23057 57 GLU B C 1
ATOM 1362 O O . GLU B 1 58 ? 17.85374 -8.44744 13.43378 1.000 28.37582 57 GLU B O 1
ATOM 1368 N N . ALA B 1 59 ? 18.29162 -7.09148 11.69338 1.000 32.85131 58 ALA B N 1
ATOM 1369 C CA . ALA B 1 59 ? 19.02359 -6.14670 12.53040 1.000 32.25625 58 ALA B CA 1
ATOM 1370 C C . ALA B 1 59 ? 18.09414 -5.43099 13.50583 1.000 31.05984 58 ALA B C 1
ATOM 1371 O O . ALA B 1 59 ? 18.48016 -5.15423 14.64749 1.000 29.02692 58 ALA B O 1
ATOM 1373 N N . GLU B 1 60 ? 16.86452 -5.12637 13.07782 1.000 33.53833 59 GLU B N 1
ATOM 1374 C CA . GLU B 1 60 ? 15.92259 -4.43874 13.95839 1.000 33.53344 59 GLU B CA 1
ATOM 1375 C C . GLU B 1 60 ? 15.54443 -5.30481 15.15307 1.000 32.04264 59 GLU B C 1
ATOM 1376 O O . GLU B 1 60 ? 15.45334 -4.81076 16.28328 1.000 30.16427 59 GLU B O 1
ATOM 1382 N N . LEU B 1 61 ? 15.31536 -6.60009 14.92475 1.000 29.83078 60 LEU B N 1
ATOM 1383 C CA . LEU B 1 61 ? 14.94481 -7.48075 16.02780 1.000 29.09981 60 LEU B CA 1
ATOM 1384 C C . LEU B 1 61 ? 16.11268 -7.68798 16.98450 1.000 33.32709 60 LEU B C 1
ATOM 1385 O O . LEU B 1 61 ? 15.91776 -7.75501 18.20339 1.000 35.18284 60 LEU B O 1
ATOM 1390 N N . THR B 1 62 ? 17.33476 -7.78776 16.45382 1.000 34.54412 61 THR B N 1
ATOM 1391 C CA . THR B 1 62 ? 18.50479 -7.89968 17.32040 1.000 32.21393 61 THR B CA 1
ATOM 1392 C C . THR B 1 62 ? 18.74665 -6.60274 18.08476 1.000 31.00896 61 THR B C 1
ATOM 1393 O O . THR B 1 62 ? 19.08499 -6.62913 19.27374 1.000 34.03423 61 THR B O 1
ATOM 1397 N N . LEU B 1 63 ? 18.5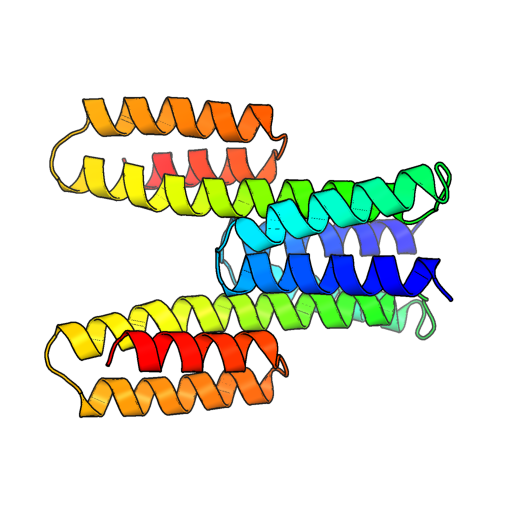6421 -5.45792 17.42117 1.000 34.41883 62 LEU B N 1
ATOM 1398 C CA . LEU B 1 63 ? 18.77908 -4.17283 18.07950 1.000 32.41987 62 LEU B CA 1
ATOM 1399 C C . LEU B 1 63 ? 17.77973 -3.95524 19.20883 1.000 32.91275 62 LEU B C 1
ATOM 1400 O O . LEU B 1 63 ? 18.13853 -3.43973 20.27422 1.000 33.66419 62 LEU B O 1
ATOM 1405 N N . LYS B 1 64 ? 16.51801 -4.33865 18.99145 0.919 33.44258 63 LYS B N 1
ATOM 1406 C CA . LYS B 1 64 ? 15.51186 -4.21691 20.04215 0.919 34.79693 63 LYS B CA 1
ATOM 1407 C C . LYS B 1 64 ? 15.87802 -5.06052 21.25721 0.919 36.03255 63 LYS B C 1
ATOM 1408 O O . LYS B 1 64 ? 15.76989 -4.59969 22.39971 0.919 33.93214 63 LYS B O 1
ATOM 1414 N N . GLU B 1 65 ? 16.31605 -6.30004 21.02961 1.000 35.93895 64 GLU B N 1
ATOM 1415 C CA . GLU B 1 65 ? 16.72165 -7.16139 22.13594 1.000 39.67615 64 GLU B CA 1
ATOM 1416 C C . GLU B 1 65 ? 17.96426 -6.62011 22.83525 1.000 42.19752 64 GLU B C 1
ATOM 1417 O O . GLU B 1 65 ? 18.09009 -6.72744 24.06103 1.000 45.75861 64 GLU B O 1
ATOM 1423 N N . ALA B 1 66 ? 18.88583 -6.02431 22.07378 1.000 36.24639 65 ALA B N 1
ATOM 1424 C CA . ALA B 1 66 ? 20.10202 -5.47512 22.66653 1.000 39.15383 65 ALA B CA 1
ATOM 1425 C C . ALA B 1 66 ? 19.79799 -4.28510 23.56903 1.000 38.66634 65 ALA B C 1
ATOM 1426 O O . ALA B 1 66 ? 20.38339 -4.15465 24.65065 1.000 36.70534 65 ALA B O 1
ATOM 1428 N N . LYS B 1 67 ? 18.89535 -3.40017 23.13635 1.000 40.16969 66 LYS B N 1
ATOM 1429 C CA . LYS B 1 67 ? 18.56702 -2.22470 23.93655 1.000 44.19790 66 LYS B CA 1
ATOM 1430 C C . LYS B 1 67 ? 17.90526 -2.60388 25.25403 1.000 43.14786 66 LYS B C 1
ATOM 1431 O O . LYS B 1 67 ? 18.09319 -1.91294 26.26132 1.000 51.67388 66 LYS B O 1
ATOM 1437 N N . GLU B 1 68 ? 17.13301 -3.69016 25.26976 0.909 42.65314 67 GLU B N 1
ATOM 1438 C CA . GLU B 1 68 ? 16.42989 -4.08014 26.48603 0.909 44.93031 67 GLU B CA 1
ATOM 1439 C C . GLU B 1 68 ? 17.37266 -4.72082 27.49815 0.909 45.73326 67 GLU B C 1
ATOM 1440 O O . GLU B 1 68 ? 17.24339 -4.48586 28.70491 0.909 46.04980 67 GLU B O 1
ATOM 1446 N N . VAL B 1 69 ? 18.33224 -5.51653 27.02584 1.000 46.29374 68 VAL B N 1
ATOM 1447 C CA . 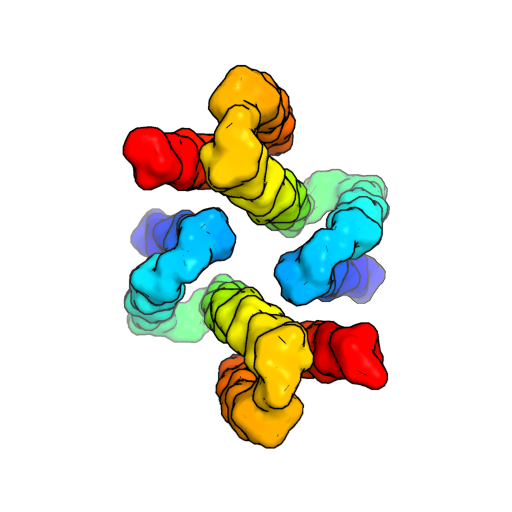VAL B 1 69 ? 19.20549 -6.25913 27.92937 1.000 46.15554 68 VA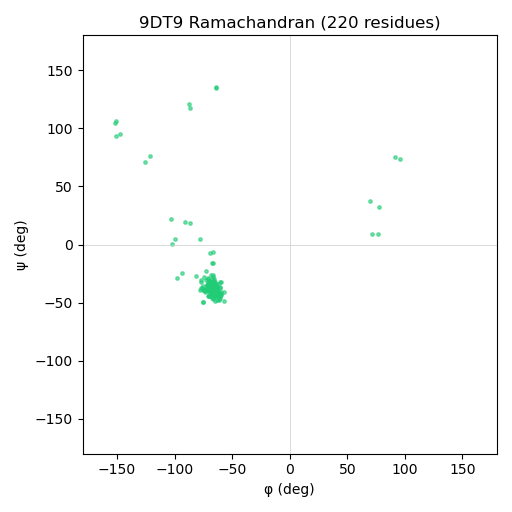L B CA 1
ATOM 1448 C C . VAL B 1 69 ? 20.24872 -5.34228 28.55630 1.000 44.90045 68 VAL B C 1
ATOM 1449 O O . VAL B 1 69 ? 20.44433 -5.34344 29.77666 1.000 48.78117 68 VAL B O 1
ATOM 1453 N N . VAL B 1 70 ? 20.93635 -4.54748 27.73428 1.000 53.26989 69 VAL B N 1
ATOM 1454 C CA . VAL B 1 70 ? 22.04674 -3.74561 28.24031 1.000 51.22279 69 VAL B CA 1
ATOM 1455 C C . VAL B 1 70 ? 21.53977 -2.62341 29.13904 1.000 53.91666 69 VAL B C 1
ATOM 1456 O O . VAL B 1 70 ? 22.16359 -2.29654 30.15648 1.000 54.68999 69 VAL B O 1
ATOM 1460 N N . LYS B 1 71 ? 20.40586 -2.01418 28.78245 1.000 52.16527 70 LYS B N 1
ATOM 1461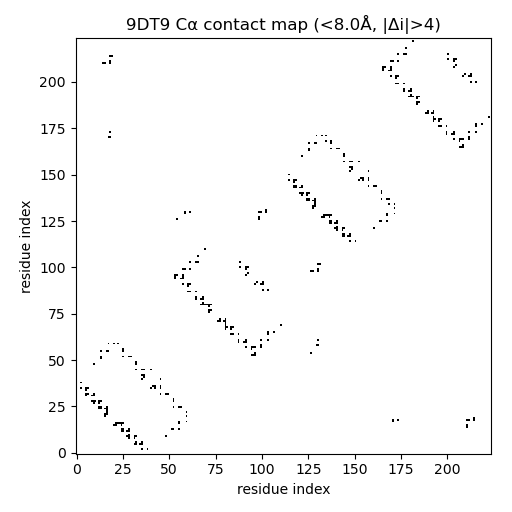 C CA . LYS B 1 71 ? 19.84133 -0.96293 29.62387 1.000 54.51984 70 LYS B CA 1
ATOM 1462 C C . LYS B 1 71 ? 19.43465 -1.50982 30.98680 1.000 55.42174 70 LYS B C 1
ATOM 1463 O O . LYS B 1 71 ? 19.59316 -0.83231 32.00914 1.000 60.74524 70 LYS B O 1
ATOM 1469 N N . ARG B 1 72 ? 18.92271 -2.74208 31.02363 1.000 52.26244 71 ARG B N 1
ATOM 1470 C CA . ARG B 1 72 ? 18.53975 -3.34507 32.29599 1.000 57.71575 71 ARG B CA 1
ATOM 1471 C C . ARG B 1 72 ? 19.76114 -3.68395 33.14326 1.000 55.37127 71 ARG B C 1
ATOM 1472 O O . ARG B 1 72 ? 19.77448 -3.42504 34.35218 1.000 54.85456 71 ARG B O 1
ATOM 1480 N N . LEU B 1 73 ? 20.79919 -4.25573 32.52745 1.000 57.40895 72 LEU B N 1
ATOM 1481 C CA . LEU B 1 73 ? 21.97616 -4.66630 33.28848 1.000 54.26212 72 LEU B CA 1
ATOM 1482 C C . LEU B 1 73 ? 22.72708 -3.46501 33.85324 1.000 52.15803 72 LEU B C 1
ATOM 1483 O O . LEU B 1 73 ? 23.27363 -3.53478 34.96021 1.000 57.79402 72 LEU B O 1
ATOM 1488 N N . PHE B 1 74 ? 22.77653 -2.35844 33.10706 1.000 54.61251 73 PHE B N 1
ATOM 1489 C CA . PHE B 1 74 ? 23.38637 -1.14383 33.63990 1.000 58.69158 73 PHE B CA 1
ATOM 1490 C C . PHE B 1 74 ? 22.53612 -0.53212 34.74736 1.000 59.69635 73 PHE B C 1
ATOM 1491 O O . PHE B 1 74 ? 23.07770 0.06299 35.68612 1.000 57.29789 73 PHE B O 1
ATOM 1499 N N . GLU B 1 75 ? 21.21037 -0.67153 34.65996 1.000 60.78293 74 GLU B N 1
ATOM 1500 C CA . GLU B 1 75 ? 20.33807 -0.12399 35.69342 1.000 63.97801 74 GLU B CA 1
ATOM 1501 C C . GLU B 1 75 ? 20.42129 -0.92393 36.98677 1.000 65.85865 74 GLU B C 1
ATOM 1502 O O . GLU B 1 75 ? 20.31594 -0.34818 38.07568 1.000 69.19225 74 GLU B O 1
ATOM 1508 N N . GLU B 1 76 ? 20.60713 -2.23976 36.89315 1.000 67.25382 75 GLU B N 1
ATOM 1509 C CA . GLU B 1 76 ? 20.72198 -3.09296 38.06943 1.000 63.58716 75 GLU B CA 1
ATOM 1510 C C . GLU B 1 76 ? 22.09736 -3.02236 38.72099 1.000 65.47426 75 GLU B C 1
ATOM 1511 O O . GLU B 1 76 ? 22.35469 -3.76861 39.67165 1.000 67.70868 75 GLU B O 1
ATOM 1517 N N . GLY B 1 77 ? 22.98025 -2.15342 38.23639 1.000 62.70232 76 GLY B N 1
ATOM 1518 C CA . GLY B 1 77 ? 24.29457 -2.01838 38.83060 1.000 68.37554 76 GLY B CA 1
ATOM 1519 C C . GLY B 1 77 ? 25.27079 -3.10988 38.46242 1.000 64.51222 76 GLY B C 1
ATOM 1520 O O . GLY B 1 77 ? 26.12700 -3.46524 39.27876 1.000 71.09422 76 GLY B O 1
ATOM 1521 N N . ARG B 1 78 ? 25.17034 -3.65596 37.24796 1.000 63.06606 77 ARG B N 1
ATOM 1522 C CA . ARG B 1 78 ? 26.04798 -4.72096 36.76596 1.000 64.92586 77 ARG B CA 1
ATOM 1523 C C . ARG B 1 78 ? 26.75497 -4.22009 35.51098 1.000 64.28200 77 ARG B C 1
ATOM 1524 O O . ARG B 1 78 ? 26.40188 -4.60930 34.38689 1.000 55.14869 77 ARG B O 1
ATOM 1532 N N . PRO B 1 79 ? 27.76451 -3.35769 35.66393 1.000 62.75275 78 PRO B N 1
ATOM 1533 C CA . PRO B 1 79 ? 28.38540 -2.74834 34.47755 1.000 64.32470 78 PRO B CA 1
ATOM 1534 C C . PRO B 1 79 ? 29.20423 -3.72497 33.65261 1.000 61.11787 78 PRO B C 1
ATOM 1535 O O . PRO B 1 79 ? 29.23180 -3.60440 32.42113 1.000 54.86766 78 PRO B O 1
ATOM 1539 N N . GLU B 1 80 ? 29.87712 -4.68517 34.29150 1.000 63.94323 79 GLU B N 1
ATOM 1540 C CA . GLU B 1 80 ? 30.72509 -5.61000 33.54812 1.000 62.21551 79 GLU B CA 1
ATOM 1541 C C . GLU B 1 80 ? 29.89761 -6.59197 32.72801 1.000 61.54084 79 GLU B C 1
ATOM 1542 O O . GLU B 1 80 ? 30.30675 -6.97805 31.62686 1.000 61.60978 79 GLU B O 1
ATOM 1548 N N . ASP B 1 81 ? 28.73540 -7.00322 33.23913 1.000 61.99104 80 ASP B N 1
ATOM 1549 C CA . ASP B 1 81 ? 27.86430 -7.88031 32.46459 1.000 61.66523 80 ASP B CA 1
ATOM 1550 C C . ASP B 1 81 ? 27.20406 -7.12469 31.31857 1.000 57.44977 80 ASP B C 1
ATOM 1551 O O . ASP B 1 81 ? 27.01888 -7.67703 30.22749 1.000 50.71531 80 ASP B O 1
ATOM 1556 N N . ALA B 1 82 ? 26.84384 -5.85907 31.54893 1.000 58.58623 81 ALA B N 1
ATOM 1557 C CA . ALA B 1 82 ? 26.21040 -5.06315 30.50357 1.000 59.04945 81 ALA B CA 1
ATOM 1558 C C . ALA B 1 82 ? 27.16414 -4.81465 29.34416 1.000 51.56024 81 ALA B C 1
ATOM 1559 O O . ALA B 1 82 ? 26.74902 -4.82806 28.18003 1.000 47.22835 81 ALA B O 1
ATOM 1561 N N . ALA B 1 83 ? 28.44487 -4.58406 29.64131 1.000 50.02189 82 ALA B N 1
ATOM 1562 C CA . ALA B 1 83 ? 29.41966 -4.37661 28.57625 1.000 52.43565 82 ALA B CA 1
ATOM 1563 C C . ALA B 1 83 ? 29.64650 -5.65529 27.78088 1.000 48.41968 82 ALA B C 1
ATOM 1564 O O . ALA B 1 83 ? 29.75634 -5.61435 26.55021 1.000 48.34172 82 ALA B O 1
ATOM 1566 N N . ARG B 1 84 ? 29.71245 -6.80061 28.46613 1.000 50.98109 83 ARG B N 1
ATOM 1567 C CA . ARG B 1 84 ? 29.93088 -8.06840 27.77606 1.000 49.02670 83 ARG B CA 1
ATOM 1568 C C . ARG B 1 84 ? 28.78533 -8.38439 26.82286 1.000 51.64556 83 ARG B C 1
ATOM 1569 O O . ARG B 1 84 ? 29.01314 -8.84338 25.69669 1.000 49.93337 83 ARG B O 1
ATOM 1577 N N . GLU B 1 85 ? 27.54437 -8.15072 27.25808 1.000 44.10020 84 GLU B N 1
ATOM 1578 C CA . GLU B 1 85 ? 26.40264 -8.36531 26.37534 1.000 44.45878 84 GLU B CA 1
ATOM 1579 C C . GLU B 1 85 ? 26.40065 -7.36560 25.22710 1.000 46.08597 84 GLU B C 1
ATOM 1580 O O . GLU B 1 85 ? 26.09156 -7.72461 24.08478 1.000 42.19998 84 GLU B O 1
ATOM 1586 N N . ALA B 1 86 ? 26.74887 -6.10775 25.51105 1.000 43.42217 85 ALA B N 1
ATOM 1587 C CA . ALA B 1 86 ? 26.75830 -5.08745 24.46854 1.000 45.26004 85 ALA B CA 1
ATOM 1588 C C . ALA B 1 86 ? 27.78271 -5.40791 23.386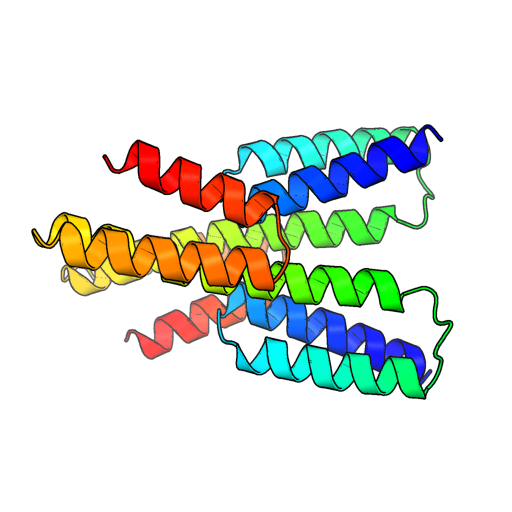78 1.000 37.91854 85 ALA B C 1
ATOM 1589 O O . ALA B 1 86 ? 27.52607 -5.19041 22.19753 1.000 35.72234 85 ALA B O 1
ATOM 1591 N N . PHE B 1 87 ? 28.94817 -5.93026 23.77829 1.000 39.79061 86 PHE B N 1
ATOM 1592 C CA . PHE B 1 87 ? 29.97374 -6.26791 22.79511 1.000 41.34095 86 PHE B CA 1
ATOM 1593 C C . PHE B 1 87 ? 29.50115 -7.37102 21.85584 1.000 40.48474 86 PHE B C 1
ATOM 1594 O O . PHE B 1 87 ? 29.79149 -7.34014 20.65414 1.000 38.86849 86 PHE B O 1
ATOM 1602 N N . GLU B 1 88 ? 28.77276 -8.35684 22.38391 1.000 48.71658 87 GLU B N 1
ATOM 1603 C CA . GLU B 1 88 ? 28.31019 -9.45951 21.54899 1.000 48.65430 87 GLU B CA 1
ATOM 1604 C C . GLU B 1 88 ? 27.12251 -9.06199 20.68376 1.000 48.07498 87 GLU B C 1
ATOM 1605 O O . GLU B 1 88 ? 26.97860 -9.57342 19.56747 1.000 49.44684 87 GLU B O 1
ATOM 1611 N N . TYR B 1 89 ? 26.26445 -8.16263 21.17172 1.000 40.06746 88 TYR B N 1
ATOM 1612 C CA . TYR B 1 89 ? 25.19354 -7.65151 20.32405 1.000 36.68242 88 TYR B CA 1
ATOM 1613 C C . TYR B 1 89 ? 25.73872 -6.74424 19.22930 1.000 39.06200 88 TYR B C 1
ATOM 1614 O O . TYR B 1 89 ? 25.19597 -6.72087 18.11900 1.000 33.30455 88 TYR B O 1
ATOM 1623 N N . LEU B 1 90 ? 26.80439 -5.99314 19.51978 1.000 36.74600 89 LEU B N 1
ATOM 1624 C CA . LEU B 1 90 ? 27.48494 -5.24619 18.46749 1.000 41.00015 89 LEU B CA 1
ATOM 1625 C C . LEU B 1 90 ? 28.11595 -6.19077 17.45336 1.000 40.48043 89 LEU B C 1
ATOM 1626 O O . LEU B 1 90 ? 28.10788 -5.91764 16.24710 1.000 32.51250 89 LEU B O 1
ATOM 1631 N N . GLN B 1 91 ? 28.66552 -7.31116 17.92637 1.000 38.07254 90 GLN B N 1
ATOM 1632 C CA . GLN B 1 91 ? 29.21994 -8.30403 17.01431 1.000 35.60514 90 GLN B CA 1
ATOM 1633 C C . GLN B 1 91 ? 28.14038 -8.87308 16.10281 1.000 39.44428 90 GLN B C 1
ATOM 1634 O O . GLN B 1 91 ? 28.35025 -9.01614 14.89221 1.000 41.42498 90 GLN B O 1
ATOM 1640 N N . LYS B 1 92 ? 26.97405 -9.19753 16.66808 1.000 34.63548 91 LYS B N 1
ATOM 1641 C CA . LYS B 1 92 ? 25.88797 -9.75855 15.86925 1.000 36.55960 91 LYS B CA 1
ATOM 1642 C C . LYS B 1 92 ? 25.39553 -8.76591 14.82407 1.000 32.42095 91 LYS B C 1
ATOM 1643 O O . LYS B 1 92 ? 25.12962 -9.14288 13.67741 1.000 30.94567 91 LYS B O 1
ATOM 1649 N N . LEU B 1 93 ? 25.26220 -7.49223 15.20070 1.000 31.72112 92 LEU B N 1
ATOM 1650 C CA . LEU B 1 93 ? 24.79193 -6.49025 14.24837 1.000 34.72734 92 LEU B CA 1
ATOM 1651 C C . LEU B 1 93 ? 25.79374 -6.28622 13.11893 1.000 31.18824 92 LEU B C 1
ATOM 1652 O O . LEU B 1 93 ? 25.40416 -6.06133 11.96659 1.000 32.95175 92 LEU B O 1
ATOM 1657 N N . LEU B 1 94 ? 27.08810 -6.36209 13.43001 1.000 36.12790 93 LEU B N 1
ATOM 1658 C CA . LEU B 1 94 ? 28.10558 -6.26520 12.39216 1.000 31.66835 93 LEU B CA 1
ATOM 1659 C C . LEU B 1 94 ? 28.08041 -7.47465 11.46623 1.000 35.98457 93 LEU B C 1
ATOM 1660 O O . LEU B 1 94 ? 28.34138 -7.33797 10.26603 1.000 37.98680 93 LEU B O 1
ATOM 1665 N N . ASP B 1 95 ? 27.76732 -8.65908 11.99709 1.000 35.66543 94 ASP B N 1
ATOM 1666 C CA . ASP B 1 95 ? 27.67541 -9.84439 11.14928 1.000 38.46092 94 ASP B CA 1
ATOM 1667 C C . ASP B 1 95 ? 26.46053 -9.77538 10.23091 1.000 37.27255 94 ASP B C 1
ATOM 1668 O O . ASP B 1 95 ? 26.52888 -10.19442 9.06896 1.000 41.31992 94 ASP B O 1
ATOM 1673 N N . ILE B 1 96 ? 25.33984 -9.25401 10.73466 1.000 32.95960 95 ILE B N 1
ATOM 1674 C CA . ILE B 1 96 ? 24.15120 -9.09330 9.90068 1.000 31.35006 95 ILE B CA 1
ATOM 1675 C C . ILE B 1 96 ? 24.42351 -8.10428 8.77426 1.000 39.01139 95 ILE B C 1
ATOM 1676 O O . ILE B 1 96 ? 24.00765 -8.31327 7.62726 1.000 39.05564 95 ILE B O 1
ATOM 1681 N N . GLY B 1 97 ? 25.13760 -7.02310 9.07584 1.000 35.60132 96 GLY B N 1
ATOM 1682 C CA . GLY B 1 97 ? 25.44572 -6.02467 8.07290 1.000 37.20001 96 GLY B CA 1
ATOM 1683 C C . GLY B 1 97 ? 24.40811 -4.92483 8.01522 1.000 46.28647 96 GLY B C 1
ATOM 1684 O O . GLY B 1 97 ? 23.57719 -4.88799 7.10268 1.000 51.85272 96 GLY B O 1
ATOM 1685 N N . SER B 1 98 ? 24.44356 -4.02365 8.99553 1.000 44.14137 97 SER B N 1
ATOM 1686 C CA . SER B 1 98 ? 23.50220 -2.90698 9.05719 1.000 43.64367 97 SER B CA 1
ATOM 1687 C C . SER B 1 98 ? 24.18294 -1.75104 9.77000 1.000 40.80399 97 SER B C 1
ATOM 1688 O O . SER B 1 98 ? 24.16502 -1.66529 11.00313 1.000 40.38115 97 SER B O 1
ATOM 1691 N N . PRO B 1 99 ? 24.80465 -0.84269 9.01469 1.000 41.51905 98 PRO B N 1
ATOM 1692 C CA . PRO B 1 99 ? 25.50173 0.28173 9.66377 1.000 40.38167 98 PRO B CA 1
ATOM 1693 C C . PRO B 1 99 ? 24.58556 1.15143 10.50249 1.000 35.62584 98 PRO B C 1
ATOM 1694 O O . PRO B 1 99 ? 25.02432 1.68828 11.52781 1.000 33.40539 98 PRO B O 1
ATOM 1698 N N . GLU B 1 100 ? 23.31879 1.29702 10.10430 1.000 39.15775 99 GLU B N 1
ATOM 1699 C CA . GLU B 1 100 ? 22.40095 2.15417 10.84836 1.000 36.24419 99 GLU B CA 1
ATOM 1700 C C . GLU B 1 100 ? 22.05967 1.55524 12.20768 1.000 35.24779 99 GLU B C 1
ATOM 1701 O O . GLU B 1 100 ? 21.89581 2.28754 13.19074 1.000 33.83218 99 GLU B O 1
ATOM 1707 N N . ALA B 1 101 ? 21.94452 0.22679 12.28303 1.000 33.02527 100 ALA B N 1
ATOM 1708 C CA . ALA B 1 101 ? 21.66025 -0.41613 13.56219 1.000 34.60915 100 ALA B CA 1
ATOM 1709 C C . ALA B 1 101 ? 22.88179 -0.39364 14.47217 1.000 38.51986 100 ALA B C 1
ATOM 1710 O O . ALA B 1 101 ? 22.75841 -0.15262 15.67945 1.000 33.25831 100 ALA B O 1
ATOM 1712 N N . VAL B 1 102 ? 24.06882 -0.64280 13.91113 1.000 32.63129 101 VAL B N 1
ATOM 1713 C CA . VAL B 1 102 ? 25.29802 -0.56042 14.69577 1.000 33.63566 101 VAL B CA 1
ATOM 1714 C C . VAL B 1 102 ? 25.49979 0.85606 15.21928 1.000 35.28081 101 VAL B C 1
ATOM 1715 O O . VAL B 1 102 ? 25.85886 1.05889 16.38618 1.000 29.41764 101 VAL B O 1
ATOM 1719 N N . LYS B 1 103 ? 25.26799 1.85820 14.36665 1.000 37.73886 102 LYS B N 1
ATOM 1720 C CA . LYS B 1 103 ? 25.42830 3.24485 14.79095 1.000 37.42387 102 LYS B CA 1
ATOM 1721 C C . LYS B 1 103 ? 24.40717 3.63106 15.85292 1.000 35.59412 102 LYS B C 1
ATOM 1722 O O . LYS B 1 103 ? 24.71843 4.42440 16.74888 1.000 35.32557 102 LYS B O 1
ATOM 1728 N N . GLU B 1 104 ? 23.19181 3.08242 15.77667 1.000 34.85828 103 GLU B N 1
ATOM 1729 C CA . GLU B 1 104 ? 22.16750 3.43611 16.75385 1.000 36.21688 103 GLU B CA 1
ATOM 1730 C C . GLU B 1 104 ? 22.44249 2.79093 18.10587 1.000 35.68922 103 GLU B C 1
ATOM 1731 O O . GLU B 1 104 ? 22.22985 3.41750 19.15087 1.000 33.45363 103 GLU B O 1
ATOM 1737 N N . LEU B 1 105 ? 22.91821 1.54338 18.11094 1.000 33.24759 104 LEU B N 1
ATOM 1738 C CA . LEU B 1 105 ? 23.23502 0.89199 19.37829 1.000 37.07117 104 LEU B CA 1
ATOM 1739 C C . LEU B 1 105 ? 24.36284 1.61673 20.10165 1.000 41.08505 104 LEU B C 1
ATOM 1740 O O . LEU B 1 105 ? 24.32292 1.77314 21.32717 1.000 38.91103 104 LEU B O 1
ATOM 1745 N N . LEU B 1 106 ? 25.37379 2.07540 19.35994 1.000 37.87285 105 LEU B N 1
ATOM 1746 C CA . LEU B 1 106 ? 26.46508 2.81597 19.98565 1.000 42.64482 105 LEU B CA 1
ATOM 1747 C C . LEU B 1 106 ? 25.99328 4.17408 20.49218 1.000 41.83872 105 LEU B C 1
ATOM 1748 O O . LEU B 1 106 ? 26.43627 4.63487 21.55037 1.000 41.85946 105 LEU B O 1
ATOM 1753 N N . GLN B 1 107 ? 25.09941 4.83217 19.74927 1.000 40.75814 106 GLN B N 1
ATOM 1754 C CA . GLN B 1 107 ? 24.51106 6.07605 20.23575 1.000 43.20327 106 GLN B CA 1
ATOM 1755 C C . GLN B 1 107 ? 23.62696 5.82051 21.45019 1.000 44.09200 106 GLN B C 1
ATOM 1756 O O . GLN B 1 107 ? 23.58163 6.63636 22.37808 1.000 42.67525 106 GLN B O 1
ATOM 1762 N N . PHE B 1 108 ? 22.92263 4.68619 21.45981 1.000 42.23948 107 PHE B N 1
ATOM 1763 C CA . PHE B 1 108 ? 22.11949 4.30624 22.61727 1.000 40.44960 107 PHE B CA 1
ATOM 1764 C C . PHE B 1 108 ? 22.99444 4.06852 23.84312 1.000 47.11773 107 PHE B C 1
ATOM 1765 O O . PHE B 1 108 ? 22.60665 4.40422 24.96866 1.000 48.92306 107 PHE B O 1
ATOM 1773 N N . LEU B 1 109 ? 24.18523 3.50014 23.64366 1.000 45.72493 108 LEU B N 1
ATOM 1774 C CA . LEU B 1 109 ? 25.05613 3.19009 24.77393 1.000 44.52345 108 LEU B CA 1
ATOM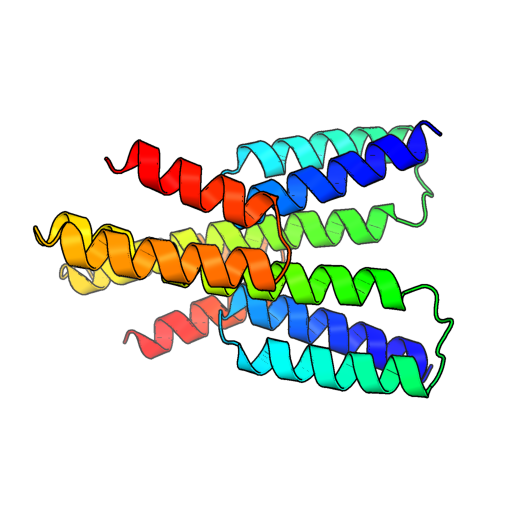 1775 C C . LEU B 1 109 ? 25.70456 4.44545 25.34727 1.000 45.76454 108 LEU B C 1
ATOM 1776 O O . LEU B 1 109 ? 25.84753 4.57102 26.56976 1.000 44.92339 108 LEU B O 1
ATOM 1781 N N . ARG B 1 110 ? 26.10842 5.38505 24.48689 1.000 45.06985 109 ARG B N 1
ATOM 1782 C CA . ARG B 1 110 ? 26.74298 6.60109 24.98946 1.000 50.31141 109 ARG B CA 1
ATOM 1783 C C . ARG B 1 110 ? 25.74219 7.50812 25.69786 1.000 47.33567 109 ARG B C 1
ATOM 1784 O O . ARG B 1 110 ? 26.12038 8.24487 26.61549 1.000 45.78029 109 ARG B O 1
ATOM 1792 N N . GLU B 1 111 ? 24.46844 7.46931 25.29744 1.000 47.38099 110 GLU B N 1
ATOM 1793 C CA . GLU B 1 111 ? 23.44618 8.20846 26.03309 1.000 48.90313 110 GLU B CA 1
ATOM 1794 C C . GLU B 1 111 ? 23.17346 7.56745 27.38746 1.000 45.76231 110 GLU B C 1
ATOM 1795 O O 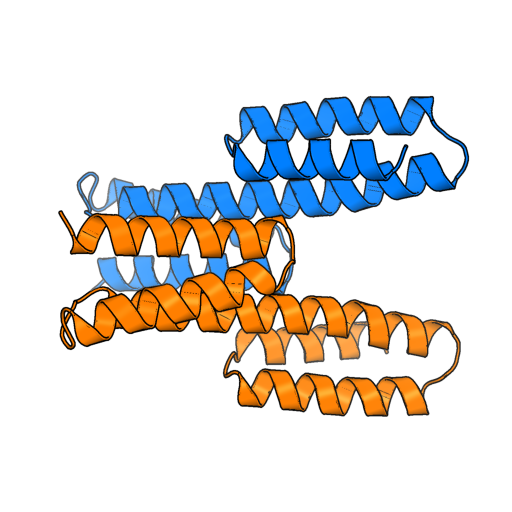. GLU B 1 111 ? 22.92163 8.26779 28.37614 1.000 58.71795 110 GLU B O 1
ATOM 1801 N N . LEU B 1 112 ? 23.21960 6.23616 27.44860 1.000 46.77031 111 LEU B N 1
ATOM 1802 C CA . LEU B 1 112 ? 22.97103 5.53486 28.70328 1.000 48.32810 111 LEU B CA 1
ATOM 1803 C C . LEU B 1 112 ? 24.05539 5.84217 29.72978 1.000 53.96587 111 LEU B C 1
ATOM 1804 O O . LEU B 1 112 ? 23.75987 6.11986 30.89864 1.000 55.86833 111 LEU B O 1
ATOM 1809 N N . LEU B 1 113 ? 25.31545 5.80451 29.31002 1.000 51.05713 112 LEU B N 1
ATOM 1810 C CA . LEU B 1 113 ? 26.42984 6.07823 30.20848 1.000 51.80742 112 LEU B CA 1
ATOM 1811 C C . LEU B 1 113 ? 26.72642 7.57229 30.27805 1.000 49.32693 112 LEU B C 1
ATOM 1812 O O . LEU B 1 113 ? 27.80234 7.97963 30.71326 1.000 50.88120 112 LEU B O 1
#

Foldseek 3Di:
DVLVVLVVLLVVLLVCCVVPVDCVSLVVNVVSLVVNCVVPVPDPCSVVSLVSSLVSVLVSLLVVLLVQLLVCVVVPNNVVSVVSLVVSLVVNVVSPDPVSNVVSVVSVVVSD/DVLVVLVVLLVVLLVCCVVVVDCVSLVVNVVSLVVNCVVPVVDPCSVVSLVSSLVSVLVSLLVVLLVVLLVCVVVVNNVVSVVSLVVSLVVNVVSPDVVSNVVSVVSVVVSD

B-factor: mean 43.06, std 10.17, range [22.39, 94.79]

Nearest PDB structures (foldseek):
  7n3t-assembly2_D  TM=9.748E-01  e=5.576E-03  synthetic construct
  8uos-assembly2_B  TM=8.720E-01  e=1.134E+00  synthetic construct
  3msv-assembly3_A  TM=3.384E-01  e=5.098E+00  Schizosaccharomyces pombe
  3msv-assembly3_B  TM=3.135E-01  e=7.035E+00  Schizosaccharomyces pombe
  7n3t-assembly2_D  TM=9.767E-01  e=4.889E-03  synthetic construct

Sequence (224 aa):
SGKEEIKEAIKKAVVRARVTGDPKYLEEAKALLEKLKELDEEDKDVEKFEKAIKQVEAELTLKEAKEVVKRLFEEGRPEDAAREAFEYLQKLLDIGSPEAVKELLQFLRELLSGKEEIKEAIKKAVVRARVTGDPKYLEEAKALLEKLKELDEEDKDVEKFEKAIKQVEAELTLKEAKEVVKRLFEEGRPEDAAREAFEYLQKLLDIGSPEAVKELLQFLRELL

Secondary structure (DSSP, 8-state):
-HHHHHHHHHHHHHHHHHHH--HHHHHHHHHHHHHHHHH-TT-TTHHHHHHHHHHHHHHHHHHHHHHHHHHHHHTT-HHHHHHHHHHHHHHHHHHT-HHHHHHHHHHHHHH-/-HHHHHHHHHHHHHHHHHHH--HHHHHHHHHHHHHHHHH-TT-TTHHHHHHHHHHHHHHHHHHHHHHHHHHHHHTT-HHHHHHHHHHHHHHHHHHT-HHHHHHHHHHHHHH-

Radius of gyration: 19.03 Å; Cα contacts (8 Å, |Δi|>4): 220; chains: 2; bounding box: 40×38×51 Å